Protein AF-A0A7R9E732-F1 (afdb_monomer)

Solvent-accessible surface area (backbone atoms only 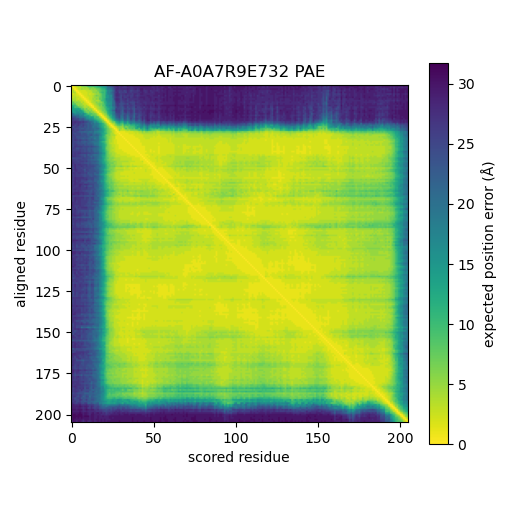— not comparable to full-atom values): 12337 Å² total; per-residue (Å²): 114,74,67,58,53,53,51,53,51,53,55,50,56,58,55,67,66,66,65,86,61,88,69,83,71,92,70,56,71,70,55,54,50,52,44,52,55,53,54,57,66,55,52,63,47,92,48,79,74,84,52,62,71,48,51,49,41,22,68,72,49,58,69,79,82,47,42,86,52,27,80,53,44,66,38,41,48,52,45,53,52,35,55,76,67,68,69,55,70,56,66,92,55,91,67,50,77,87,39,68,68,54,34,53,57,24,48,28,52,22,47,35,43,61,26,25,71,45,69,67,54,28,52,38,50,48,34,31,41,63,75,70,43,21,46,57,41,46,52,52,23,50,54,54,29,44,72,71,36,79,95,37,65,86,61,81,76,80,58,65,59,78,67,43,40,81,83,73,48,60,68,70,52,55,51,50,52,49,53,26,60,74,70,73,45,92,78,89,76,84,83,75,74,94,71,82,84,68,82,86,70,80,71,89,126

InterPro domains:
  IPR000896 Hemocyanin/hexamerin middle domain [PF00372] (159-192)
  IPR005204 Hemocyanin, N-terminal [PF03722] (31-154)
  IPR008922 Di-copper centre-containing domain superfamily [G3DSA:1.10.1280.10] (158-205)
  IPR008922 Di-copper centre-containing domain superfamily [SSF48056] (159-200)
  IPR013788 Hemocyanin/hexamerin [PTHR11511] (1-189)
  IPR036697 Hemocyanin, N-terminal domain superfamily [G3DSA:1.20.1370.10] (32-157)
  IPR036697 Hemocyanin, N-terminal domain superfamily [SSF48050] (29-158)

pLDDT: mean 87.97, std 15.37, range [38.38, 98.12]

Structure (mmCIF, N/CA/C/O backbone):
data_AF-A0A7R9E732-F1
#
_entry.id   AF-A0A7R9E732-F1
#
loop_
_atom_site.group_PDB
_atom_site.id
_atom_site.type_symbol
_atom_site.label_atom_id
_atom_site.label_alt_id
_atom_site.label_comp_id
_atom_site.label_asym_id
_atom_site.label_entity_id
_atom_site.label_seq_id
_atom_site.pdbx_PDB_ins_code
_atom_site.Cartn_x
_atom_site.Cartn_y
_atom_site.Cartn_z
_atom_site.occupancy
_atom_site.B_iso_or_equiv
_atom_site.auth_seq_id
_atom_site.auth_comp_id
_atom_site.auth_asym_id
_atom_site.auth_atom_id
_atom_site.pdbx_PDB_model_num
ATOM 1 N N . MET A 1 1 ? -43.305 -34.092 -36.336 1.00 56.66 1 MET A N 1
ATOM 2 C CA . MET A 1 1 ? -42.345 -33.064 -36.812 1.00 56.66 1 MET A CA 1
ATOM 3 C C . MET A 1 1 ? -42.531 -31.676 -36.185 1.00 56.66 1 MET A C 1
ATOM 5 O O . MET A 1 1 ? -41.525 -31.098 -35.804 1.00 56.66 1 MET A O 1
ATOM 9 N N . ARG A 1 2 ? -43.752 -31.140 -35.999 1.00 58.09 2 ARG A N 1
ATOM 10 C CA . ARG A 1 2 ? -43.967 -29.769 -35.459 1.00 58.09 2 ARG A CA 1
ATOM 11 C C . ARG A 1 2 ? -43.452 -29.533 -34.023 1.00 58.09 2 ARG A C 1
ATOM 13 O O . ARG A 1 2 ? -42.910 -28.472 -33.747 1.00 58.09 2 ARG A O 1
ATOM 20 N N . TRP A 1 3 ? -43.548 -30.526 -33.137 1.00 54.16 3 TRP A N 1
ATOM 21 C CA . TRP A 1 3 ? -43.112 -30.407 -31.732 1.00 54.16 3 TRP A CA 1
ATOM 22 C C . TRP A 1 3 ? -41.590 -30.489 -31.540 1.00 54.16 3 TRP A C 1
ATOM 24 O O . TRP A 1 3 ? -41.048 -29.886 -30.620 1.00 54.16 3 TRP A O 1
ATOM 34 N N . VAL A 1 4 ? -40.893 -31.182 -32.445 1.00 68.00 4 VAL A N 1
ATOM 35 C CA . VAL A 1 4 ? -39.425 -31.298 -32.413 1.00 68.00 4 VAL A CA 1
ATOM 36 C C . VAL A 1 4 ? -38.781 -29.967 -32.805 1.00 68.00 4 VAL A C 1
ATOM 38 O O . VAL A 1 4 ? -37.844 -29.530 -32.147 1.00 68.00 4 VAL A O 1
ATOM 41 N N . LEU A 1 5 ? -39.338 -29.267 -33.801 1.00 62.47 5 LEU A N 1
ATOM 42 C CA . LEU A 1 5 ? -38.896 -27.914 -34.158 1.00 62.47 5 LEU A CA 1
ATOM 43 C C . LEU A 1 5 ? -39.101 -26.910 -33.014 1.00 62.47 5 LEU A C 1
ATOM 45 O O . LEU A 1 5 ? -38.219 -26.097 -32.763 1.00 62.47 5 LEU A O 1
ATOM 49 N N . ALA A 1 6 ? -40.219 -26.994 -32.287 1.00 64.94 6 ALA A N 1
ATOM 50 C CA . ALA A 1 6 ? -40.484 -26.106 -31.154 1.00 64.94 6 ALA A CA 1
ATOM 51 C C . ALA A 1 6 ? -39.481 -26.307 -30.001 1.00 64.94 6 ALA A C 1
ATOM 53 O O . ALA A 1 6 ? -38.997 -25.329 -29.432 1.00 64.94 6 ALA A O 1
ATOM 54 N N . LEU A 1 7 ? -39.115 -27.558 -29.697 1.00 64.38 7 LEU A N 1
ATOM 55 C CA . LEU A 1 7 ? -38.111 -27.872 -28.674 1.00 64.38 7 LEU A CA 1
ATOM 56 C C . LEU A 1 7 ? -36.703 -27.429 -29.090 1.00 64.38 7 LEU A C 1
ATOM 58 O O . LEU A 1 7 ? -35.986 -26.839 -28.285 1.00 64.38 7 LEU A O 1
ATOM 62 N N . VAL A 1 8 ? -36.329 -27.627 -30.357 1.00 66.69 8 VAL A N 1
ATOM 63 C CA . VAL A 1 8 ? -35.030 -27.173 -30.878 1.00 66.69 8 VAL A CA 1
ATOM 64 C C . VAL A 1 8 ? -34.934 -25.641 -30.843 1.00 66.69 8 VAL A C 1
ATOM 66 O O . VAL A 1 8 ? -33.937 -25.106 -30.358 1.00 66.69 8 VAL A O 1
ATOM 69 N N . CYS A 1 9 ? -35.990 -24.918 -31.231 1.00 59.91 9 CYS A N 1
ATOM 70 C CA . CYS A 1 9 ? -36.029 -23.455 -31.127 1.00 59.91 9 CYS A CA 1
ATOM 71 C C . CYS A 1 9 ? -35.959 -22.954 -29.673 1.00 59.91 9 CYS A C 1
ATOM 73 O O . CYS A 1 9 ? -35.242 -21.993 -29.402 1.00 59.91 9 CYS A O 1
ATOM 75 N N . ALA A 1 10 ? -36.630 -23.616 -28.724 1.00 59.75 10 ALA A N 1
ATOM 76 C CA . ALA A 1 10 ? -36.569 -23.241 -27.308 1.00 59.75 10 ALA A CA 1
ATOM 77 C C . ALA A 1 10 ? -35.160 -23.438 -26.714 1.00 59.75 10 ALA A C 1
ATOM 79 O O . ALA A 1 10 ? -34.660 -22.567 -25.999 1.00 59.75 10 ALA A O 1
ATOM 80 N N . THR A 1 11 ? -34.478 -24.534 -27.070 1.00 59.09 11 THR A N 1
ATOM 81 C CA . THR A 1 11 ? -33.090 -24.780 -26.637 1.00 59.09 11 THR A CA 1
ATOM 82 C C . THR A 1 11 ? -32.089 -23.801 -27.260 1.00 59.09 11 THR A C 1
ATOM 84 O O . THR A 1 11 ? -31.181 -23.336 -26.571 1.00 59.09 11 THR A O 1
ATOM 87 N N . LEU A 1 12 ? -32.292 -23.396 -28.519 1.00 56.84 12 LEU A N 1
ATOM 88 C CA . LEU A 1 12 ? -31.480 -22.364 -29.175 1.00 56.84 12 LEU A CA 1
ATOM 89 C C . LEU A 1 12 ? -31.693 -20.970 -28.560 1.00 56.84 12 LEU A C 1
ATOM 91 O O . LEU A 1 12 ? -30.731 -20.216 -28.421 1.00 56.84 12 LEU A O 1
ATOM 95 N N . CYS A 1 13 ? -32.911 -20.636 -28.117 1.00 54.22 13 CYS A N 1
ATOM 96 C CA . CYS A 1 13 ? -33.179 -19.378 -27.412 1.00 54.22 13 CYS A CA 1
ATOM 97 C C . CYS A 1 13 ? -32.553 -19.324 -26.007 1.00 54.22 13 CYS A C 1
ATOM 99 O O . CYS A 1 13 ? -32.117 -18.254 -25.589 1.00 54.22 13 CYS A O 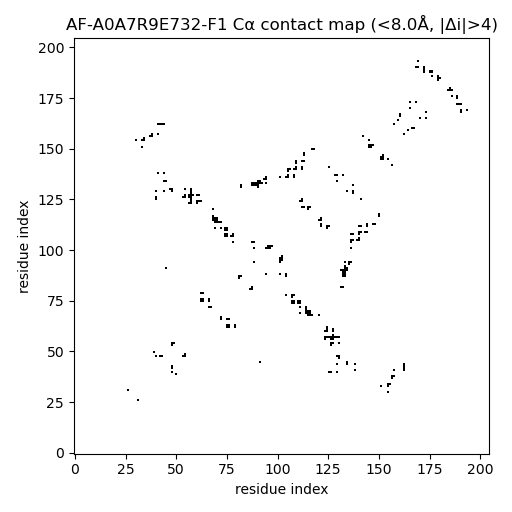1
ATOM 101 N N . HIS A 1 14 ? -32.462 -20.447 -25.285 1.00 52.69 14 HIS A N 1
ATOM 102 C CA . HIS A 1 14 ? -31.735 -20.494 -24.007 1.00 52.69 14 HIS A CA 1
ATOM 103 C C . HIS A 1 14 ? -30.214 -20.407 -24.189 1.00 52.69 14 HIS A C 1
ATOM 105 O O . HIS A 1 14 ? -29.541 -19.772 -23.380 1.00 52.69 14 HIS A O 1
ATOM 111 N N . LEU A 1 15 ? -29.668 -20.959 -25.277 1.00 48.75 15 LEU A N 1
ATOM 112 C CA . LEU A 1 15 ? -28.232 -20.878 -25.553 1.00 48.75 15 LEU A CA 1
ATOM 113 C C . LEU A 1 15 ? -27.800 -19.481 -26.041 1.00 48.75 15 LEU A C 1
ATOM 115 O O . LEU A 1 15 ? -26.711 -19.023 -25.708 1.00 48.75 15 LEU A O 1
ATOM 119 N N . ALA A 1 16 ? -28.669 -18.756 -26.756 1.00 50.56 16 ALA A N 1
ATOM 120 C CA . ALA A 1 16 ? -28.401 -17.380 -27.191 1.00 50.56 16 ALA A CA 1
ATOM 121 C C . ALA A 1 16 ? -28.374 -16.353 -26.037 1.00 50.56 16 ALA A C 1
ATOM 123 O O . ALA A 1 16 ? -27.788 -15.279 -26.188 1.00 50.56 16 ALA A O 1
ATOM 124 N N . ALA A 1 17 ? -28.974 -16.679 -24.885 1.00 51.62 17 ALA A N 1
ATOM 125 C CA . ALA A 1 17 ? -28.932 -15.850 -23.678 1.00 51.62 17 ALA A CA 1
ATOM 126 C C . ALA A 1 17 ? -27.638 -16.030 -22.862 1.00 51.62 17 ALA A C 1
ATOM 128 O O . ALA A 1 17 ? -27.306 -15.170 -22.049 1.00 51.62 17 ALA A O 1
ATOM 129 N N . ALA A 1 18 ? -26.852 -17.081 -23.119 1.00 45.62 18 ALA A N 1
ATOM 130 C CA . ALA A 1 18 ? -25.532 -17.276 -22.524 1.00 45.62 18 ALA A CA 1
ATOM 131 C C . ALA A 1 18 ? -24.455 -16.488 -23.289 1.00 45.62 18 ALA A C 1
ATOM 133 O O . ALA A 1 18 ? -23.416 -17.015 -23.685 1.00 45.62 18 ALA A O 1
ATOM 134 N N . LYS A 1 19 ? -24.676 -15.187 -23.501 1.00 45.97 19 LYS A N 1
ATOM 135 C CA . LYS A 1 19 ? -23.547 -14.294 -23.751 1.00 45.97 19 LYS A CA 1
ATOM 136 C C . LYS A 1 19 ? -22.814 -14.154 -22.424 1.00 45.97 19 LYS A C 1
ATOM 138 O O . LYS A 1 19 ? -23.308 -13.495 -21.517 1.00 45.97 19 LYS A O 1
ATOM 143 N N . SER A 1 20 ? -21.629 -14.752 -22.331 1.00 42.88 20 SER A N 1
ATOM 144 C CA . SER A 1 20 ? -20.607 -14.384 -21.350 1.00 42.88 20 SER A CA 1
ATOM 145 C C . SER A 1 20 ? -20.162 -12.944 -21.628 1.00 42.88 20 SER A C 1
ATOM 147 O O . SER A 1 20 ? -19.059 -12.689 -22.109 1.00 42.88 20 SER A O 1
ATOM 149 N N . THR A 1 21 ? -21.036 -11.975 -21.370 1.00 46.72 21 THR A N 1
ATOM 150 C CA . THR A 1 21 ? -20.586 -10.628 -21.072 1.00 46.72 21 THR A CA 1
ATOM 151 C C . THR A 1 21 ? -19.834 -10.741 -19.754 1.00 46.72 21 THR A C 1
ATOM 153 O O . THR A 1 21 ? -20.284 -11.388 -18.809 1.00 46.72 21 THR A O 1
ATOM 156 N N . ARG A 1 22 ? -18.635 -10.165 -19.698 1.00 51.62 22 ARG A N 1
ATOM 157 C CA . ARG A 1 22 ? -17.951 -9.874 -18.439 1.00 51.62 22 ARG A CA 1
ATOM 158 C C . ARG A 1 22 ? -18.882 -8.894 -17.713 1.00 51.62 22 ARG A C 1
ATOM 160 O O . ARG A 1 22 ? -18.841 -7.704 -17.992 1.00 51.62 22 ARG A O 1
ATOM 167 N N . GLY A 1 23 ? -19.861 -9.424 -16.981 1.00 51.22 23 GLY A N 1
ATOM 168 C CA . GLY A 1 23 ? -21.028 -8.670 -16.544 1.00 51.22 23 GLY A CA 1
ATOM 169 C C . GLY A 1 23 ? -20.602 -7.543 -15.620 1.00 51.22 23 GLY A C 1
ATOM 170 O O . GLY A 1 23 ? -19.978 -7.799 -14.591 1.00 51.22 23 GLY A O 1
ATOM 171 N N . GLU A 1 24 ? -20.917 -6.305 -15.989 1.00 64.06 24 GLU A N 1
ATOM 172 C CA . GLU A 1 24 ? -20.868 -5.180 -15.064 1.00 64.06 24 GLU A CA 1
ATOM 173 C C . GLU A 1 24 ? -21.893 -5.466 -13.963 1.00 64.06 24 GLU A C 1
ATOM 175 O O . GLU A 1 24 ? -23.101 -5.349 -14.167 1.00 64.06 24 GLU A O 1
ATOM 180 N N . VAL A 1 25 ? -21.417 -5.942 -12.812 1.00 71.50 25 VAL A N 1
ATOM 181 C CA . VAL A 1 25 ? -22.272 -6.127 -11.640 1.00 71.50 25 VAL A CA 1
ATOM 182 C C . VAL A 1 25 ? -22.604 -4.729 -11.118 1.00 71.50 25 VAL A C 1
ATOM 184 O O . VAL A 1 25 ? -21.672 -3.982 -10.801 1.00 71.50 25 VAL A O 1
ATOM 187 N N . PRO A 1 26 ? -23.888 -4.338 -11.034 1.00 77.25 26 PRO A N 1
ATOM 188 C CA . PRO A 1 26 ? -24.256 -3.047 -10.473 1.00 77.25 26 PRO A CA 1
ATOM 189 C C . PRO A 1 26 ? -23.743 -2.972 -9.031 1.00 77.25 26 PRO A C 1
ATOM 191 O O . PRO A 1 26 ? -24.064 -3.824 -8.203 1.00 77.25 26 PRO A O 1
ATOM 194 N N . ALA A 1 27 ? -22.909 -1.971 -8.752 1.00 81.50 27 ALA A N 1
ATOM 195 C CA . ALA A 1 27 ? -22.265 -1.786 -7.460 1.00 81.50 27 ALA A CA 1
ATOM 196 C C . ALA A 1 27 ? -22.811 -0.547 -6.750 1.00 81.50 27 ALA A C 1
ATOM 198 O O . ALA A 1 27 ? -23.103 0.473 -7.378 1.00 81.50 27 ALA A O 1
ATOM 199 N N . ASP A 1 28 ? -22.919 -0.638 -5.427 1.00 90.12 28 ASP A N 1
ATOM 200 C CA . ASP A 1 28 ? -23.339 0.479 -4.591 1.00 90.12 28 ASP A CA 1
ATOM 201 C C . ASP A 1 28 ? -22.306 1.624 -4.602 1.00 90.12 28 ASP A C 1
ATOM 203 O O . ASP A 1 28 ? -21.106 1.411 -4.807 1.00 90.12 28 ASP A O 1
ATOM 207 N N . LYS A 1 29 ? -22.765 2.856 -4.358 1.00 91.94 29 LYS A N 1
ATOM 208 C CA . LYS A 1 29 ? -21.916 4.055 -4.337 1.00 91.94 29 LYS A CA 1
ATOM 209 C C . LYS A 1 29 ? -20.805 3.940 -3.297 1.00 91.94 29 LYS A C 1
ATOM 211 O O . LYS A 1 29 ? -19.659 4.263 -3.609 1.00 91.94 29 LYS A O 1
ATOM 216 N N . ASP A 1 30 ? -21.121 3.432 -2.109 1.00 92.31 30 ASP A N 1
ATOM 217 C CA . ASP A 1 30 ? -20.145 3.267 -1.030 1.00 92.31 30 ASP A CA 1
ATOM 218 C C . ASP A 1 30 ? -19.061 2.261 -1.423 1.00 92.31 30 ASP A C 1
ATOM 220 O O . ASP A 1 30 ? -17.870 2.501 -1.223 1.00 92.31 30 ASP A O 1
ATOM 224 N N . PHE A 1 31 ? -19.453 1.163 -2.071 1.00 92.88 31 PHE A N 1
ATOM 225 C CA . PHE A 1 31 ? -18.511 0.181 -2.598 1.00 92.88 31 PHE A CA 1
ATOM 226 C C . PHE A 1 31 ? -17.589 0.787 -3.666 1.00 92.88 31 PHE A C 1
ATOM 228 O O . PHE A 1 31 ? -16.376 0.583 -3.618 1.00 92.88 31 PHE A O 1
ATOM 235 N N . LEU A 1 32 ? -18.132 1.572 -4.603 1.00 93.50 32 LEU A N 1
ATOM 236 C CA . LEU A 1 32 ? -17.342 2.231 -5.649 1.00 93.50 32 LEU A CA 1
ATOM 237 C C . LEU A 1 32 ? -16.320 3.220 -5.074 1.00 93.50 32 LEU A C 1
ATOM 239 O O . LEU A 1 32 ? -15.205 3.324 -5.594 1.00 93.50 32 LEU A O 1
ATOM 243 N N . ILE A 1 33 ? -16.673 3.920 -3.993 1.00 94.75 33 ILE A N 1
ATOM 244 C CA . ILE A 1 33 ? -15.743 4.798 -3.275 1.00 94.75 33 ILE A CA 1
ATOM 245 C C . ILE A 1 33 ? -14.598 3.967 -2.690 1.00 94.75 33 ILE A C 1
ATOM 247 O O . ILE A 1 33 ? -13.441 4.244 -3.010 1.00 94.75 33 ILE A O 1
ATOM 251 N N . LYS A 1 34 ? -14.900 2.897 -1.942 1.00 95.56 34 LYS A N 1
ATOM 252 C CA . LYS A 1 34 ? -13.877 2.002 -1.369 1.00 95.56 34 LYS A CA 1
ATOM 253 C C . LYS A 1 34 ? -12.967 1.408 -2.442 1.00 95.56 34 LYS A C 1
ATOM 255 O O . LYS A 1 34 ? -11.744 1.438 -2.312 1.00 95.56 34 LYS A O 1
ATOM 260 N N . GLN A 1 35 ? -13.552 0.918 -3.533 1.00 95.62 35 GLN A N 1
ATOM 261 C CA . GLN A 1 35 ? -12.824 0.371 -4.676 1.00 95.62 35 GLN A CA 1
ATOM 262 C C . GLN A 1 35 ? -11.835 1.400 -5.237 1.00 95.62 35 GLN A C 1
ATOM 264 O O . GLN A 1 35 ? -10.652 1.111 -5.416 1.00 95.62 35 GLN A O 1
ATOM 269 N N . LYS A 1 36 ? -12.297 2.631 -5.477 1.00 96.38 36 LYS A N 1
ATOM 270 C CA . LYS A 1 36 ? -11.462 3.724 -5.984 1.00 96.38 36 LYS A CA 1
ATOM 271 C C . LYS A 1 36 ? -10.346 4.096 -5.007 1.00 96.38 36 LYS A C 1
ATOM 273 O O . LYS A 1 36 ? -9.214 4.318 -5.432 1.00 96.38 36 LYS A O 1
ATOM 278 N N . GLU A 1 37 ? -10.651 4.178 -3.718 1.00 96.62 37 GLU A N 1
ATOM 279 C CA . GLU A 1 37 ? -9.695 4.521 -2.662 1.00 96.62 37 GLU A CA 1
ATOM 280 C C . GLU A 1 37 ? -8.574 3.487 -2.538 1.00 96.62 37 GLU A C 1
ATOM 282 O O . GLU A 1 37 ? -7.398 3.860 -2.476 1.00 96.62 37 GLU A O 1
ATOM 287 N N . ILE A 1 38 ? -8.918 2.199 -2.597 1.00 97.00 38 ILE A N 1
ATOM 288 C CA . ILE A 1 38 ? -7.944 1.104 -2.578 1.00 97.00 38 ILE A CA 1
ATOM 289 C C . ILE A 1 38 ? -7.056 1.176 -3.815 1.00 97.00 38 ILE A C 1
ATOM 291 O O . ILE A 1 38 ? -5.836 1.228 -3.679 1.00 97.00 38 ILE A O 1
ATOM 295 N N . LEU A 1 39 ? -7.631 1.269 -5.019 1.00 96.69 39 LEU A N 1
ATOM 296 C CA . LEU A 1 39 ? -6.848 1.349 -6.259 1.00 96.69 39 LEU A CA 1
ATOM 297 C C . LEU A 1 39 ? -5.874 2.536 -6.268 1.00 96.69 39 LEU A C 1
ATOM 299 O O . LEU A 1 39 ? -4.742 2.415 -6.741 1.00 96.69 39 LEU A O 1
ATOM 303 N N . ARG A 1 40 ? -6.272 3.676 -5.690 1.00 96.88 40 ARG A N 1
ATOM 304 C CA . ARG A 1 40 ? -5.394 4.844 -5.535 1.00 96.88 40 ARG A CA 1
ATOM 305 C C . ARG A 1 40 ? -4.167 4.550 -4.664 1.00 96.88 40 ARG A C 1
ATOM 307 O O . ARG A 1 40 ? -3.089 5.039 -4.993 1.00 96.88 40 ARG A O 1
ATOM 314 N N . LEU A 1 41 ? -4.291 3.725 -3.620 1.00 96.94 41 LEU A N 1
ATOM 315 C CA . LEU A 1 41 ? -3.156 3.335 -2.768 1.00 96.94 41 LEU A CA 1
ATOM 316 C C . LEU A 1 41 ? -2.126 2.471 -3.516 1.00 96.94 41 LEU A C 1
ATOM 318 O O . LEU A 1 41 ? -0.925 2.613 -3.277 1.00 96.94 41 LEU A O 1
ATOM 322 N N . PHE A 1 42 ? -2.578 1.618 -4.442 1.00 96.31 42 PHE A N 1
ATOM 323 C CA . PHE A 1 42 ? -1.714 0.770 -5.277 1.00 96.31 42 PHE A CA 1
ATOM 324 C C . PHE A 1 42 ? -1.010 1.535 -6.406 1.00 96.31 42 PHE A C 1
ATOM 326 O O . PHE A 1 42 ? 0.015 1.086 -6.922 1.00 96.31 42 PHE A O 1
ATOM 333 N N . ASN A 1 43 ? -1.528 2.701 -6.792 1.00 95.62 43 ASN A N 1
ATOM 334 C CA . ASN A 1 43 ? -0.987 3.472 -7.901 1.00 95.62 43 ASN A CA 1
ATOM 335 C C . ASN A 1 43 ? 0.455 3.930 -7.626 1.00 95.62 43 ASN A C 1
ATOM 337 O O . ASN A 1 43 ? 0.725 4.654 -6.661 1.00 95.62 43 ASN A O 1
ATOM 341 N N . LYS A 1 44 ? 1.364 3.545 -8.532 1.00 93.44 44 LYS A N 1
ATOM 342 C CA . LYS A 1 44 ? 2.777 3.955 -8.552 1.00 93.44 44 LYS A CA 1
ATOM 343 C C . LYS A 1 44 ? 3.423 3.903 -7.167 1.00 93.44 44 LYS A C 1
ATOM 345 O O . LYS A 1 44 ? 3.959 4.902 -6.692 1.00 93.44 44 LYS A O 1
ATOM 350 N N . VAL A 1 45 ? 3.361 2.744 -6.510 1.00 93.50 45 VAL A N 1
ATOM 351 C CA . VAL A 1 45 ? 3.789 2.601 -5.109 1.00 93.50 45 VAL A CA 1
ATOM 352 C C . VAL A 1 45 ? 5.237 3.032 -4.841 1.00 93.50 45 VAL A C 1
ATOM 354 O O . VAL A 1 45 ? 5.548 3.543 -3.768 1.00 93.50 45 VAL A O 1
ATOM 357 N N . HIS A 1 46 ? 6.109 2.885 -5.837 1.00 91.88 46 HIS A N 1
ATOM 358 C CA . HIS A 1 46 ? 7.513 3.288 -5.774 1.00 91.88 46 HIS A CA 1
ATOM 359 C C . HIS A 1 46 ? 7.727 4.811 -5.783 1.00 91.88 46 HIS A C 1
ATOM 361 O O . HIS A 1 46 ? 8.778 5.281 -5.357 1.00 91.88 46 HIS A O 1
ATOM 367 N N . GLU A 1 47 ? 6.746 5.584 -6.256 1.00 92.62 47 GLU A N 1
ATOM 368 C CA . GLU A 1 47 ? 6.744 7.045 -6.186 1.00 92.62 47 GLU A CA 1
ATOM 369 C C . GLU A 1 47 ? 6.020 7.511 -4.899 1.00 92.62 47 GLU A C 1
ATOM 371 O O . GLU A 1 47 ? 5.138 6.807 -4.375 1.00 92.62 47 GLU A O 1
ATOM 376 N N . PRO A 1 48 ? 6.339 8.720 -4.393 1.00 92.38 48 PRO A N 1
ATOM 377 C CA . PRO A 1 48 ? 5.516 9.380 -3.385 1.00 92.38 48 PRO A CA 1
ATOM 378 C C . PRO A 1 48 ? 4.055 9.439 -3.831 1.00 92.38 48 PRO A C 1
ATOM 380 O O . PRO A 1 48 ? 3.770 9.581 -5.027 1.00 92.38 48 PRO A O 1
ATOM 383 N N . ASN A 1 49 ? 3.123 9.324 -2.885 1.00 94.19 49 ASN A N 1
ATOM 384 C CA . ASN A 1 49 ? 1.712 9.319 -3.230 1.00 94.19 49 ASN A CA 1
ATOM 385 C C . ASN A 1 49 ? 1.307 10.607 -3.976 1.00 94.19 49 ASN A C 1
ATOM 387 O O . ASN A 1 49 ? 1.546 11.730 -3.534 1.00 94.19 49 ASN A O 1
ATOM 391 N N . ARG A 1 50 ? 0.688 10.428 -5.147 1.00 93.75 50 ARG A N 1
ATOM 392 C CA . ARG A 1 50 ? 0.259 11.512 -6.041 1.00 93.75 50 ARG A CA 1
ATOM 393 C C . ARG A 1 50 ? -1.068 12.139 -5.621 1.00 93.75 50 ARG A C 1
ATOM 395 O O . ARG A 1 50 ? -1.385 13.245 -6.056 1.00 93.75 50 ARG A O 1
ATOM 402 N N . PHE A 1 51 ? -1.865 11.430 -4.827 1.00 96.06 51 PHE A N 1
ATOM 403 C CA . PHE A 1 51 ? -3.192 11.875 -4.424 1.00 96.06 51 PHE A CA 1
ATOM 404 C C . PHE A 1 51 ? -3.098 12.713 -3.148 1.00 96.06 51 PHE A C 1
ATOM 406 O O . PHE A 1 51 ? -2.905 12.176 -2.060 1.00 96.06 51 PHE A O 1
ATOM 413 N N . LYS A 1 52 ? -3.256 14.037 -3.289 1.00 95.31 52 LYS A N 1
ATOM 414 C CA . LYS A 1 52 ? -3.123 15.004 -2.183 1.00 95.31 52 LYS A CA 1
ATOM 415 C C . LYS A 1 52 ? -4.015 14.670 -0.986 1.00 95.31 52 LYS A C 1
ATOM 417 O O . LYS A 1 52 ? -3.525 14.674 0.133 1.00 95.31 52 LYS A O 1
ATOM 422 N N . GLU A 1 53 ? -5.263 14.273 -1.237 1.00 95.44 53 GLU A N 1
ATOM 423 C CA . GLU A 1 53 ? -6.221 13.843 -0.204 1.00 95.44 53 GLU A CA 1
ATOM 424 C C . GLU A 1 53 ? -5.638 12.733 0.692 1.00 95.44 53 GLU A C 1
ATOM 426 O O . GLU A 1 53 ? -5.662 12.830 1.915 1.00 95.44 53 GLU A O 1
ATOM 431 N N . GLN A 1 54 ? -5.046 11.695 0.092 1.00 95.75 54 GLN A N 1
ATOM 432 C CA . GLN A 1 54 ? -4.454 10.576 0.835 1.00 95.75 54 GLN A CA 1
ATOM 433 C C . GLN A 1 54 ? -3.190 10.989 1.590 1.00 95.75 54 GLN A C 1
ATOM 435 O O . GLN A 1 54 ? -2.968 10.539 2.714 1.00 95.75 54 GLN A O 1
ATOM 440 N N . VAL A 1 55 ? -2.376 11.864 0.994 1.00 96.06 55 VAL A N 1
ATOM 441 C CA . VAL A 1 55 ? -1.177 12.417 1.640 1.00 96.06 55 VAL A CA 1
ATOM 442 C C . VAL A 1 55 ? -1.559 13.245 2.866 1.00 96.06 55 VAL A C 1
ATOM 444 O O . VAL A 1 55 ? -0.929 13.124 3.913 1.00 96.06 55 VAL A O 1
ATOM 447 N N . GLU A 1 56 ? -2.587 14.083 2.757 1.00 96.69 56 GLU A N 1
ATOM 448 C CA . GLU A 1 56 ? -3.090 14.909 3.857 1.00 96.69 56 GLU A CA 1
ATOM 449 C C . GLU A 1 56 ? -3.656 14.041 4.980 1.00 96.69 56 GLU A C 1
ATOM 451 O O . GLU A 1 56 ? -3.253 14.203 6.132 1.00 96.69 56 GLU A O 1
ATOM 456 N N . ILE A 1 57 ? -4.482 13.043 4.646 1.00 96.56 57 ILE A N 1
ATOM 457 C CA . ILE A 1 57 ? -4.978 12.056 5.614 1.00 96.56 57 ILE A CA 1
ATOM 458 C C . ILE A 1 57 ? -3.809 11.369 6.322 1.00 96.56 57 ILE A C 1
ATOM 460 O O . ILE A 1 57 ? -3.785 11.311 7.549 1.00 96.56 57 ILE A O 1
ATOM 464 N N . GLY A 1 58 ? -2.815 10.892 5.572 1.00 94.06 58 GLY A N 1
ATOM 465 C CA . GLY A 1 58 ? -1.650 10.215 6.131 1.00 94.06 58 GLY A CA 1
ATOM 466 C C . GLY A 1 58 ? -0.745 11.120 6.974 1.00 94.06 58 GLY A C 1
ATOM 467 O O . GLY A 1 58 ? 0.028 10.610 7.783 1.00 94.06 58 GLY A O 1
ATOM 468 N N . LYS A 1 59 ? -0.800 12.446 6.806 1.00 94.69 59 LYS A N 1
ATOM 469 C CA . LYS A 1 59 ? -0.072 13.418 7.640 1.00 94.69 59 LYS A CA 1
ATOM 470 C C . LYS A 1 59 ? -0.827 13.776 8.916 1.00 94.69 59 LYS A C 1
ATOM 472 O O . LYS A 1 59 ? -0.194 13.939 9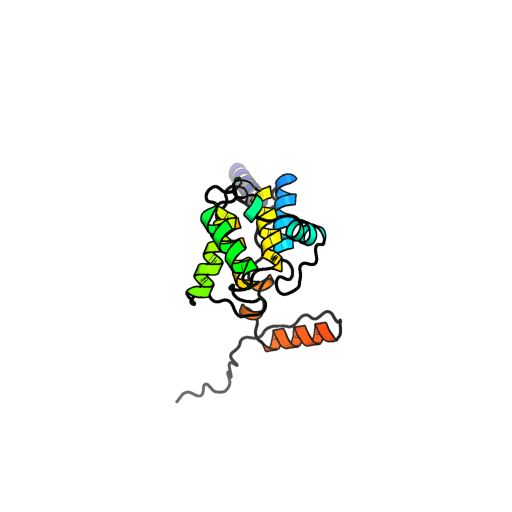.950 1.00 94.69 59 LYS A O 1
ATOM 477 N N . ILE A 1 60 ? -2.149 13.912 8.829 1.00 95.44 60 ILE A N 1
ATOM 478 C CA . ILE A 1 60 ? -3.010 14.322 9.946 1.00 95.44 60 ILE A CA 1
ATOM 479 C C . ILE A 1 60 ? -3.291 13.143 10.881 1.00 95.44 60 ILE A C 1
ATOM 481 O O . ILE A 1 60 ? -3.345 13.303 12.099 1.00 95.44 60 ILE A O 1
ATOM 485 N N . TYR A 1 61 ? -3.507 11.956 10.318 1.00 94.88 61 TYR A N 1
ATOM 486 C CA . TYR A 1 61 ? -3.861 10.776 11.087 1.00 94.88 61 TYR A CA 1
ATOM 487 C C . TYR A 1 61 ? -2.627 10.131 11.711 1.00 94.88 61 TYR A C 1
ATOM 489 O O . TYR A 1 61 ? -1.760 9.630 10.999 1.00 94.88 61 TYR A O 1
ATOM 497 N N . GLU A 1 62 ? -2.600 10.072 13.043 1.00 94.25 62 GLU A N 1
ATOM 498 C CA . GLU A 1 62 ? -1.593 9.326 13.792 1.00 94.25 62 GLU A CA 1
ATOM 499 C C . GLU A 1 62 ? -2.229 8.077 14.436 1.00 94.25 62 GLU A C 1
ATOM 501 O O . GLU A 1 62 ? -3.101 8.206 15.312 1.00 94.25 62 GLU A O 1
ATOM 506 N N . PRO A 1 63 ? -1.813 6.855 14.048 1.00 93.31 63 PRO A N 1
ATOM 507 C CA . PRO A 1 63 ? -2.380 5.625 14.595 1.00 93.31 63 PRO A CA 1
ATOM 508 C C . PRO A 1 63 ? -2.186 5.479 16.113 1.00 93.31 63 PRO A C 1
ATOM 510 O O . PRO A 1 63 ? -3.050 4.917 16.788 1.00 93.31 63 PRO A O 1
ATOM 513 N N . SER A 1 64 ? -1.102 6.027 16.683 1.00 91.06 64 SER A N 1
ATOM 514 C CA . SER A 1 64 ? -0.828 5.941 18.128 1.00 91.06 64 SER A CA 1
ATOM 515 C C . SER A 1 64 ? -1.836 6.686 19.001 1.00 91.06 64 SER A C 1
ATOM 517 O O . SER A 1 64 ? -1.982 6.342 20.171 1.00 91.06 64 SER A O 1
ATOM 519 N N . ASN A 1 65 ? -2.533 7.682 18.451 1.00 93.44 65 ASN A N 1
ATOM 520 C CA . ASN A 1 65 ? -3.553 8.444 19.177 1.00 93.44 65 ASN A CA 1
ATOM 521 C C . ASN A 1 65 ? -4.941 7.796 19.064 1.00 93.44 65 ASN A C 1
ATOM 523 O O . ASN A 1 65 ? -5.847 8.129 19.818 1.00 93.44 65 ASN A O 1
ATOM 527 N N . ASN A 1 66 ? -5.105 6.845 18.141 1.00 93.44 66 ASN A N 1
ATOM 528 C CA . ASN A 1 66 ? -6.384 6.227 17.799 1.00 93.44 66 ASN A CA 1
ATOM 529 C C . ASN A 1 66 ? -6.441 4.739 18.183 1.00 93.44 66 ASN A C 1
ATOM 531 O O . ASN A 1 66 ? -7.213 3.982 17.601 1.00 93.44 66 ASN A O 1
ATOM 535 N N . LEU A 1 67 ? -5.650 4.309 19.174 1.00 93.06 67 LEU A N 1
ATOM 536 C CA . LEU A 1 67 ? -5.520 2.898 19.577 1.00 93.06 67 LEU A CA 1
ATOM 537 C C . LEU A 1 67 ? -6.857 2.236 19.947 1.00 93.06 67 LEU A C 1
ATOM 539 O O . LEU A 1 67 ? -7.026 1.041 19.724 1.00 93.06 67 LEU A O 1
ATOM 543 N N . ASN A 1 68 ? -7.823 3.011 20.443 1.00 95.38 68 ASN A N 1
ATOM 544 C CA . ASN A 1 68 ? -9.152 2.518 20.816 1.00 95.38 68 ASN A CA 1
ATOM 545 C C . ASN A 1 68 ? -9.988 2.048 19.613 1.00 95.38 68 ASN A C 1
ATOM 547 O O . ASN A 1 68 ? -10.957 1.320 19.805 1.00 95.38 68 ASN A O 1
ATOM 551 N N . ARG A 1 69 ? -9.618 2.438 18.383 1.00 95.38 69 ARG A N 1
ATOM 552 C CA . ARG A 1 69 ? -10.283 2.022 17.134 1.00 95.38 69 ARG A CA 1
ATOM 553 C C . ARG A 1 69 ? -9.700 0.734 16.541 1.00 95.38 69 ARG A C 1
ATOM 555 O O . ARG A 1 69 ? -10.031 0.354 15.419 1.00 95.38 69 ARG A O 1
ATOM 562 N N . TYR A 1 70 ? -8.843 0.039 17.288 1.00 95.75 70 TYR A N 1
ATOM 563 C CA . TYR A 1 70 ? -8.267 -1.245 16.900 1.00 95.75 70 TYR A CA 1
ATOM 564 C C . TYR A 1 70 ? -8.756 -2.336 17.850 1.00 95.75 70 TYR A C 1
ATOM 566 O O . TYR A 1 70 ? -8.778 -2.153 19.062 1.00 95.75 70 TYR A O 1
ATOM 574 N N . LYS A 1 71 ? -9.130 -3.497 17.306 1.00 95.56 71 LYS A N 1
ATOM 575 C CA . LYS A 1 71 ? -9.473 -4.702 18.078 1.00 95.56 71 LYS A CA 1
ATOM 576 C C . LYS A 1 71 ? -8.297 -5.150 18.947 1.00 95.56 71 LYS A C 1
ATOM 578 O O . LYS A 1 71 ? -8.487 -5.543 20.089 1.00 95.56 71 LYS A O 1
ATOM 583 N N . ASN A 1 72 ? -7.084 -5.055 18.405 1.00 95.00 72 ASN A N 1
ATOM 584 C CA . ASN A 1 72 ? -5.842 -5.274 19.131 1.00 95.00 72 ASN A CA 1
ATOM 585 C C . ASN A 1 72 ? -4.872 -4.110 18.847 1.00 95.00 72 ASN A C 1
ATOM 587 O O . ASN A 1 72 ? -4.393 -3.984 17.718 1.00 95.00 72 ASN A O 1
ATOM 591 N N . PRO A 1 73 ? -4.563 -3.262 19.845 1.00 95.19 73 PRO A N 1
ATOM 592 C CA . PRO A 1 73 ? -3.696 -2.100 19.662 1.00 95.19 73 PRO A CA 1
ATOM 593 C C . PRO A 1 73 ? -2.192 -2.422 19.732 1.00 95.19 73 PRO A C 1
ATOM 595 O O . PRO A 1 73 ? -1.366 -1.548 19.457 1.00 95.19 73 PRO A O 1
ATOM 598 N N . ALA A 1 74 ? -1.790 -3.638 20.122 1.00 96.31 74 ALA A N 1
ATOM 599 C CA . ALA A 1 74 ? -0.375 -3.968 20.307 1.00 96.31 74 ALA A CA 1
ATOM 600 C C . ALA A 1 74 ? 0.461 -3.881 19.008 1.00 96.31 74 ALA A C 1
ATOM 602 O O . ALA A 1 74 ? 1.532 -3.259 19.054 1.00 96.31 74 ALA A O 1
ATOM 603 N N . PRO A 1 75 ? 0.001 -4.411 17.853 1.00 96.31 75 PRO A N 1
ATOM 604 C CA . PRO A 1 75 ? 0.765 -4.362 16.605 1.00 96.31 75 PRO A CA 1
ATOM 605 C C . PRO A 1 75 ? 0.974 -2.932 16.111 1.00 96.31 75 PRO A C 1
ATOM 607 O O . PRO A 1 75 ? 2.110 -2.535 15.856 1.00 96.31 75 PRO A O 1
ATOM 610 N N . VAL A 1 76 ? -0.089 -2.120 16.092 1.00 95.56 76 VAL A N 1
ATOM 611 C CA . VAL A 1 76 ? -0.030 -0.721 15.640 1.00 95.56 76 VAL A CA 1
ATOM 612 C C . VAL A 1 76 ? 0.867 0.128 16.538 1.00 95.56 76 VAL A C 1
ATOM 614 O O . VAL A 1 76 ? 1.690 0.900 16.049 1.00 95.56 76 VAL A O 1
ATOM 617 N N . LYS A 1 77 ? 0.813 -0.076 17.859 1.00 96.50 77 LYS A N 1
ATOM 618 C CA . LYS A 1 77 ? 1.694 0.621 18.802 1.00 96.50 77 LYS A CA 1
ATOM 619 C C . LYS A 1 77 ? 3.163 0.275 18.560 1.00 96.50 77 LYS A C 1
ATOM 621 O O . LYS A 1 77 ? 4.019 1.156 18.622 1.00 96.50 77 LYS A O 1
ATOM 626 N N . LYS A 1 78 ? 3.471 -0.999 18.297 1.00 96.88 78 LYS A N 1
ATOM 627 C CA . LYS A 1 78 ? 4.835 -1.444 17.986 1.00 96.88 78 LYS A CA 1
ATOM 628 C C . LYS A 1 78 ? 5.298 -0.911 16.629 1.00 96.88 78 LYS A C 1
ATOM 630 O O . LYS A 1 78 ? 6.423 -0.432 16.534 1.00 96.88 78 LYS A O 1
ATOM 635 N N . LEU A 1 79 ? 4.430 -0.936 15.622 1.00 96.62 79 LEU A N 1
ATOM 636 C CA . LEU A 1 79 ? 4.703 -0.424 14.284 1.00 96.62 79 LEU A CA 1
ATOM 637 C C . LEU A 1 79 ? 5.049 1.069 14.302 1.00 96.62 79 LEU A C 1
ATOM 639 O O . LEU A 1 79 ? 6.094 1.451 13.782 1.00 96.62 79 LEU A O 1
ATOM 643 N N . VAL A 1 80 ? 4.216 1.898 14.943 1.00 95.94 80 VAL A N 1
ATOM 644 C CA . VAL A 1 80 ? 4.459 3.347 15.043 1.00 95.94 80 VAL A CA 1
ATOM 645 C C . VAL A 1 80 ? 5.786 3.616 15.749 1.00 95.94 80 VAL A C 1
ATOM 647 O O . VAL A 1 80 ? 6.599 4.370 15.231 1.00 95.94 80 VAL A O 1
ATOM 650 N N . ARG A 1 81 ? 6.076 2.925 16.861 1.00 96.56 81 ARG A N 1
ATOM 651 C CA . ARG A 1 81 ? 7.369 3.048 17.560 1.00 96.56 81 ARG A CA 1
ATOM 652 C C . ARG A 1 81 ? 8.563 2.731 16.657 1.00 96.56 81 ARG A C 1
ATOM 654 O O . ARG A 1 81 ? 9.536 3.479 16.652 1.00 96.56 81 ARG A O 1
ATOM 661 N N . LEU A 1 82 ? 8.501 1.637 15.896 1.00 95.62 82 LEU A N 1
ATOM 662 C CA . LEU A 1 82 ? 9.570 1.263 14.962 1.00 95.62 82 LEU A CA 1
ATOM 663 C C . LEU A 1 82 ? 9.721 2.284 13.827 1.00 95.62 82 LEU A C 1
ATOM 665 O O . LEU A 1 82 ? 10.846 2.570 13.415 1.00 95.62 82 LEU A O 1
ATOM 669 N N . CYS A 1 83 ? 8.607 2.847 13.355 1.00 94.62 83 CYS A N 1
ATOM 670 C CA . CYS A 1 83 ? 8.589 3.898 12.344 1.00 94.62 83 CYS A CA 1
ATOM 671 C C . CYS A 1 83 ? 9.225 5.196 12.865 1.00 94.62 83 CYS A C 1
ATOM 673 O O . CYS A 1 83 ? 10.081 5.761 12.192 1.00 94.62 83 CYS A O 1
ATOM 675 N N . THR A 1 84 ? 8.863 5.648 14.071 1.00 94.06 84 THR A N 1
ATOM 676 C CA . THR A 1 84 ? 9.427 6.855 14.701 1.00 94.06 84 THR A CA 1
ATOM 677 C C . THR A 1 84 ? 10.926 6.715 14.961 1.00 94.06 84 THR A C 1
ATOM 679 O O . THR A 1 84 ? 11.678 7.663 14.763 1.00 94.06 84 THR A O 1
ATOM 682 N N . ASN A 1 85 ? 11.379 5.517 15.338 1.00 95.00 85 ASN A N 1
ATOM 683 C CA . ASN A 1 85 ? 12.795 5.225 15.578 1.00 95.00 85 ASN A CA 1
ATOM 684 C C . ASN A 1 85 ? 13.583 4.919 14.291 1.00 95.00 85 ASN A C 1
ATOM 686 O O . ASN A 1 85 ? 14.733 4.488 14.374 1.00 95.00 85 ASN A O 1
ATOM 690 N N . ASN A 1 86 ? 12.967 5.059 13.111 1.00 92.56 86 ASN A N 1
ATOM 691 C CA . ASN A 1 86 ? 13.569 4.770 11.807 1.00 92.56 86 ASN A CA 1
ATOM 692 C C . ASN A 1 86 ? 14.232 3.374 11.725 1.00 92.56 86 ASN A C 1
ATOM 694 O O . ASN A 1 86 ? 15.285 3.197 11.117 1.00 92.56 86 ASN A O 1
ATOM 698 N N . SER A 1 87 ? 13.637 2.385 12.403 1.00 93.44 87 SER A N 1
ATOM 699 C CA . SER A 1 87 ? 14.194 1.029 12.559 1.00 93.44 87 SER A CA 1
ATOM 700 C C . SER A 1 87 ? 13.622 0.005 11.567 1.00 93.44 87 SER A C 1
ATOM 702 O O . SER A 1 87 ? 14.125 -1.122 11.497 1.00 93.44 87 SER A O 1
ATOM 704 N N . LEU A 1 88 ? 12.576 0.398 10.832 1.00 95.69 88 LEU A N 1
ATOM 705 C CA . LEU A 1 88 ? 11.940 -0.389 9.772 1.00 95.69 88 LEU A CA 1
ATOM 706 C C . LEU A 1 88 ? 12.826 -0.473 8.523 1.00 95.69 88 LEU A C 1
ATOM 708 O O . LEU A 1 88 ? 13.726 0.349 8.332 1.00 95.69 88 LEU A O 1
ATOM 712 N N . LEU A 1 89 ? 12.545 -1.439 7.644 1.00 96.25 89 LEU A N 1
ATOM 713 C CA . LEU A 1 89 ? 13.140 -1.497 6.312 1.00 96.25 89 LEU A CA 1
ATOM 714 C C . LEU A 1 89 ? 12.925 -0.162 5.566 1.00 96.25 89 LEU A C 1
ATOM 716 O O . LEU A 1 89 ? 11.778 0.239 5.348 1.00 96.25 89 LEU A O 1
ATOM 720 N N . PRO A 1 90 ? 13.999 0.524 5.129 1.00 95.88 90 PRO A N 1
ATOM 721 C CA . PRO A 1 90 ? 13.855 1.762 4.379 1.00 95.88 90 PRO A CA 1
ATOM 722 C C . PRO A 1 90 ? 13.132 1.552 3.046 1.00 95.88 90 PRO A C 1
ATOM 724 O O . PRO A 1 90 ? 13.209 0.489 2.418 1.00 95.88 90 PRO A O 1
ATOM 727 N N . ARG A 1 91 ? 12.467 2.603 2.569 1.00 94.56 91 ARG A N 1
ATOM 728 C CA . ARG A 1 91 ? 11.897 2.638 1.217 1.00 94.56 91 ARG A CA 1
ATOM 729 C C . ARG A 1 91 ? 12.973 2.489 0.143 1.00 94.56 91 ARG A C 1
ATOM 731 O O . ARG A 1 91 ? 14.114 2.901 0.345 1.00 94.56 91 ARG A O 1
ATOM 738 N N . GLY A 1 92 ? 12.614 1.888 -0.989 1.00 92.75 92 GLY A N 1
ATOM 739 C CA . GLY A 1 92 ? 13.544 1.609 -2.089 1.00 92.75 92 GLY A CA 1
ATOM 740 C C . GLY A 1 92 ? 14.484 0.423 -1.847 1.00 92.75 92 GLY A C 1
ATOM 741 O O . GLY A 1 92 ? 15.278 0.082 -2.723 1.00 92.75 92 GLY A O 1
ATOM 742 N N . LYS A 1 93 ? 14.428 -0.224 -0.675 1.00 94.88 93 LYS A N 1
ATOM 743 C CA . LYS A 1 93 ? 15.129 -1.489 -0.423 1.00 94.88 93 LYS A CA 1
ATOM 744 C C . LYS A 1 93 ? 14.265 -2.675 -0.839 1.00 94.88 93 LYS A C 1
ATOM 746 O O . LYS A 1 93 ? 13.041 -2.635 -0.738 1.00 94.88 93 LYS A O 1
ATOM 751 N N . ILE A 1 94 ? 14.921 -3.747 -1.280 1.00 93.56 94 ILE A N 1
ATOM 752 C CA . ILE A 1 94 ? 14.241 -4.973 -1.698 1.00 93.56 94 ILE A CA 1
ATOM 753 C C . ILE A 1 94 ? 13.616 -5.641 -0.471 1.00 93.56 94 ILE A C 1
ATOM 755 O O . ILE A 1 94 ? 14.306 -6.019 0.478 1.00 93.56 94 ILE A O 1
ATOM 759 N N . PHE A 1 95 ? 12.300 -5.802 -0.518 1.00 95.19 95 PHE A N 1
ATOM 760 C CA . PHE A 1 95 ? 11.546 -6.607 0.430 1.00 95.19 95 PHE A CA 1
ATOM 761 C C . PHE A 1 95 ? 11.562 -8.082 0.011 1.00 95.19 95 PHE A C 1
ATOM 763 O O . PHE A 1 95 ? 11.495 -8.409 -1.171 1.00 95.19 95 PHE A O 1
ATOM 770 N N . THR A 1 96 ? 11.624 -8.980 0.993 1.00 94.31 96 THR A N 1
ATOM 771 C CA . THR A 1 96 ? 11.510 -10.428 0.785 1.00 94.31 96 THR A CA 1
ATOM 772 C C . THR A 1 96 ? 10.844 -11.063 1.999 1.00 94.31 96 THR A C 1
ATOM 774 O O . THR A 1 96 ? 11.192 -10.741 3.135 1.00 94.31 96 THR A O 1
ATOM 777 N N . LEU A 1 97 ? 9.896 -11.972 1.762 1.00 93.75 97 LEU A N 1
ATOM 778 C CA . LEU A 1 97 ? 9.196 -12.720 2.816 1.00 93.75 97 LEU A CA 1
ATOM 779 C C . LEU A 1 97 ? 10.105 -13.720 3.540 1.00 93.75 97 LEU A C 1
ATOM 781 O O . LEU A 1 97 ? 9.842 -14.088 4.686 1.00 93.75 97 LEU A O 1
ATOM 785 N N . PHE A 1 98 ? 11.178 -14.148 2.876 1.00 95.38 98 PHE A N 1
ATOM 786 C CA . PHE A 1 98 ? 12.113 -15.139 3.403 1.00 95.38 98 PHE A CA 1
ATOM 787 C C . PHE A 1 98 ? 13.065 -14.560 4.454 1.00 95.38 98 PHE A C 1
ATOM 789 O O . PHE A 1 98 ? 13.688 -15.312 5.192 1.00 95.38 98 PHE A O 1
ATOM 796 N N . ASN A 1 99 ? 13.167 -13.231 4.562 1.00 96.81 99 ASN A N 1
ATOM 797 C CA . ASN A 1 99 ? 13.913 -12.593 5.639 1.00 96.81 99 ASN A CA 1
ATOM 798 C C . ASN A 1 99 ? 13.004 -12.382 6.858 1.00 96.81 99 ASN A C 1
ATOM 800 O O . ASN A 1 99 ? 11.978 -11.705 6.771 1.00 96.81 99 ASN A O 1
ATOM 804 N N . ASP A 1 100 ? 13.410 -12.917 8.008 1.00 96.94 100 ASP A N 1
ATOM 805 C CA . ASP A 1 100 ? 12.622 -12.874 9.244 1.00 96.94 100 ASP A CA 1
ATOM 806 C C . ASP A 1 100 ? 12.315 -11.456 9.720 1.00 96.94 100 ASP A C 1
ATOM 808 O O . ASP A 1 100 ? 11.185 -11.169 10.116 1.00 96.94 100 ASP A O 1
ATOM 812 N N . LYS A 1 101 ? 13.286 -10.541 9.634 1.00 95.75 101 LYS A N 1
ATOM 8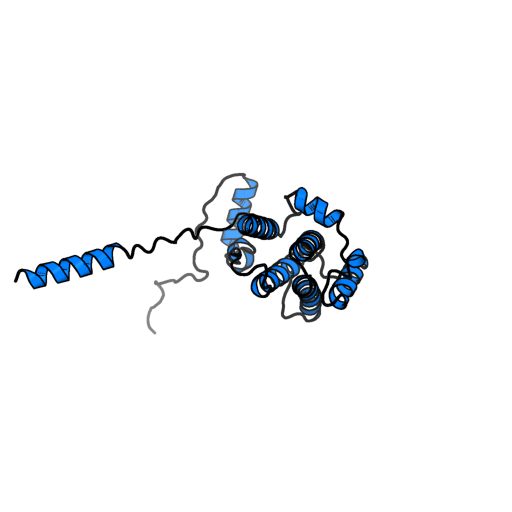13 C CA . LYS A 1 101 ? 13.084 -9.141 10.023 1.00 95.75 101 LYS A CA 1
ATOM 814 C C . LYS A 1 101 ? 12.036 -8.484 9.126 1.00 95.75 101 LYS A C 1
ATOM 816 O O . LYS A 1 101 ? 11.073 -7.908 9.629 1.00 95.75 101 LYS A O 1
ATOM 821 N N . HIS A 1 102 ? 12.189 -8.623 7.810 1.00 96.75 102 HIS A N 1
ATOM 822 C CA . HIS A 1 102 ? 11.257 -8.053 6.834 1.00 96.75 102 HIS A CA 1
ATOM 823 C C . HIS A 1 102 ? 9.840 -8.598 7.013 1.00 96.75 102 HIS A C 1
ATOM 825 O O . HIS A 1 102 ? 8.871 -7.837 6.957 1.00 96.75 102 HIS A O 1
ATOM 831 N N . ARG A 1 103 ? 9.726 -9.913 7.232 1.00 97.19 103 ARG A N 1
ATOM 832 C CA . ARG A 1 103 ? 8.453 -10.594 7.452 1.00 97.19 103 ARG A CA 1
ATOM 833 C C . ARG A 1 103 ? 7.783 -10.116 8.733 1.00 97.19 103 ARG A C 1
ATOM 835 O O . ARG A 1 103 ? 6.605 -9.792 8.692 1.00 97.19 103 ARG A O 1
ATOM 842 N N . ASN A 1 104 ? 8.521 -10.008 9.836 1.00 97.12 104 ASN A N 1
ATOM 843 C CA . ASN A 1 104 ? 7.977 -9.539 11.112 1.00 97.12 104 ASN A CA 1
ATOM 844 C C . ASN A 1 104 ? 7.446 -8.101 11.020 1.00 97.12 104 ASN A C 1
ATOM 846 O O . ASN A 1 104 ? 6.361 -7.812 11.515 1.00 97.12 104 ASN A O 1
ATOM 850 N N . GLU A 1 105 ? 8.177 -7.203 10.361 1.00 97.12 105 GLU A N 1
ATOM 851 C CA . GLU A 1 105 ? 7.728 -5.825 10.117 1.00 97.12 105 GLU A CA 1
ATOM 852 C C . GLU A 1 105 ? 6.465 -5.772 9.245 1.00 97.12 105 GLU A C 1
ATOM 854 O O . GLU A 1 105 ? 5.525 -5.040 9.556 1.00 97.12 105 GLU A O 1
ATOM 859 N N . MET A 1 106 ? 6.411 -6.589 8.189 1.00 97.50 106 MET A N 1
ATOM 860 C CA . MET A 1 106 ? 5.230 -6.712 7.334 1.00 97.50 106 MET A CA 1
ATOM 861 C C . MET A 1 106 ? 4.025 -7.257 8.113 1.00 97.50 106 MET A C 1
ATOM 863 O O . MET A 1 106 ? 2.929 -6.720 7.974 1.00 97.50 106 MET A O 1
ATOM 867 N N . VAL A 1 107 ? 4.217 -8.267 8.969 1.00 97.81 107 VAL A N 1
ATOM 868 C CA . VAL A 1 107 ? 3.149 -8.832 9.810 1.00 97.81 107 VAL A CA 1
ATOM 869 C C . VAL A 1 107 ? 2.590 -7.777 10.759 1.00 97.81 107 VAL A C 1
ATOM 871 O O . VAL A 1 107 ? 1.375 -7.655 10.861 1.00 97.81 107 VAL A O 1
ATOM 874 N N . LEU A 1 108 ? 3.437 -6.946 11.380 1.00 97.69 108 LEU A N 1
ATOM 875 C CA . LEU A 1 108 ? 2.960 -5.839 12.219 1.00 97.69 108 LEU A CA 1
ATOM 876 C C . LEU A 1 108 ? 2.076 -4.861 11.438 1.00 97.69 108 LEU A C 1
ATOM 878 O O . LEU A 1 108 ? 1.067 -4.380 11.962 1.00 97.69 108 LEU A O 1
ATOM 882 N N . LEU A 1 109 ? 2.438 -4.567 10.187 1.00 98.12 109 LEU A N 1
ATOM 883 C CA . LEU A 1 109 ? 1.629 -3.728 9.309 1.00 98.12 109 LEU A CA 1
ATOM 884 C C . LEU A 1 109 ? 0.300 -4.403 8.941 1.00 98.12 109 LEU A C 1
ATOM 886 O O . LEU A 1 109 ? -0.757 -3.788 9.076 1.00 98.12 109 LEU A O 1
ATOM 890 N N . PHE A 1 110 ? 0.345 -5.670 8.530 1.00 98.12 110 PHE A N 1
ATOM 891 C CA . PHE A 1 110 ? -0.837 -6.465 8.202 1.00 98.12 110 PHE A CA 1
ATOM 892 C C . PHE A 1 110 ? -1.810 -6.557 9.382 1.00 98.12 110 PHE A C 1
ATOM 894 O O . PHE A 1 110 ? -2.997 -6.287 9.221 1.00 98.12 110 PHE A O 1
ATOM 901 N N . GLU A 1 111 ? -1.320 -6.871 10.579 1.00 97.88 111 GLU A N 1
ATOM 902 C CA . GLU A 1 111 ? -2.136 -6.947 11.790 1.00 97.88 111 GLU A CA 1
ATOM 903 C C . GLU A 1 111 ? -2.747 -5.588 12.148 1.00 97.88 111 GLU A C 1
ATOM 905 O O . GLU A 1 111 ? -3.908 -5.520 12.546 1.00 97.88 111 GLU A O 1
ATOM 910 N N . SER A 1 112 ? -2.010 -4.489 11.949 1.00 97.50 112 SER A N 1
ATOM 911 C CA . SER A 1 112 ? -2.542 -3.133 12.147 1.00 97.50 112 SER A CA 1
ATOM 912 C C . SER A 1 112 ? -3.736 -2.858 11.224 1.00 97.50 112 SER A C 1
ATOM 914 O O . SER A 1 112 ? -4.746 -2.291 11.649 1.00 97.50 112 SER A O 1
ATOM 916 N N . PHE A 1 113 ? -3.664 -3.313 9.972 1.00 98.12 113 PHE A N 1
ATOM 917 C CA . PHE A 1 113 ? -4.775 -3.224 9.028 1.00 98.12 113 PHE A CA 1
ATOM 918 C C . PHE A 1 113 ? -5.930 -4.162 9.386 1.00 98.12 113 PHE A C 1
ATOM 920 O O . PHE A 1 113 ? -7.085 -3.737 9.409 1.00 98.12 113 PHE A O 1
ATOM 927 N N . LEU A 1 114 ? -5.642 -5.426 9.690 1.00 97.50 114 LEU A N 1
ATOM 928 C CA . LEU A 1 114 ? -6.653 -6.438 9.988 1.00 97.50 114 LEU A CA 1
ATOM 929 C C . LEU A 1 114 ? -7.449 -6.087 11.251 1.00 97.50 114 LEU A C 1
ATOM 931 O O . LEU A 1 114 ? -8.668 -6.241 11.285 1.00 97.50 114 LEU A O 1
ATOM 935 N N . PHE A 1 115 ? -6.772 -5.573 12.279 1.00 97.00 115 PHE A N 1
ATOM 936 C CA . PHE A 1 115 ? -7.393 -5.239 13.555 1.00 97.00 115 PHE A CA 1
ATOM 937 C C . PHE A 1 115 ? -8.053 -3.864 13.593 1.00 97.00 115 PHE A C 1
ATOM 939 O O . PHE A 1 115 ? -8.658 -3.538 14.610 1.00 97.00 115 PHE A O 1
ATOM 946 N N . SER A 1 116 ? -8.011 -3.069 12.525 1.00 96.94 116 SER A N 1
ATOM 947 C CA . SER A 1 116 ? -8.807 -1.837 12.453 1.00 96.94 116 SER A CA 1
ATOM 948 C C . SER A 1 116 ? -10.303 -2.177 12.540 1.00 96.94 116 SER A C 1
ATOM 950 O O . SER A 1 116 ? -10.778 -3.042 11.799 1.00 96.94 116 SER A O 1
ATOM 952 N N . GLN A 1 117 ? -11.043 -1.543 13.455 1.00 95.88 117 GLN A N 1
ATOM 953 C CA . GLN A 1 117 ? -12.446 -1.892 13.732 1.00 95.88 117 GLN A CA 1
ATOM 954 C C . GLN A 1 117 ? -13.372 -1.594 12.551 1.00 95.88 117 GLN A C 1
ATOM 956 O O . GLN A 1 117 ? -14.286 -2.368 12.280 1.00 95.88 117 GLN A O 1
ATOM 961 N N . ASP A 1 118 ? -13.104 -0.500 11.846 1.00 95.56 118 ASP A N 1
ATOM 962 C CA . ASP A 1 118 ? -13.956 0.045 10.799 1.00 95.56 118 ASP A CA 1
ATOM 963 C C . ASP A 1 118 ? -13.152 0.439 9.548 1.00 95.56 118 ASP A C 1
ATOM 965 O O . ASP A 1 118 ? -11.918 0.532 9.584 1.00 95.56 118 ASP A O 1
ATOM 969 N N . TRP A 1 119 ? -13.873 0.662 8.445 1.00 95.81 119 TRP A N 1
ATOM 970 C CA . TRP A 1 119 ? -13.309 1.042 7.147 1.00 95.81 119 TRP A CA 1
ATOM 971 C C . TRP A 1 119 ? -12.468 2.319 7.224 1.00 95.81 119 TRP A C 1
ATOM 973 O O . TRP A 1 119 ? -11.369 2.375 6.676 1.00 95.81 119 TRP A O 1
ATOM 983 N N . GLU A 1 120 ? -12.970 3.342 7.917 1.00 96.25 120 GLU A N 1
ATOM 984 C CA . GLU A 1 120 ? -12.318 4.647 8.003 1.00 96.25 120 GLU A CA 1
ATOM 985 C C . GLU A 1 120 ? -10.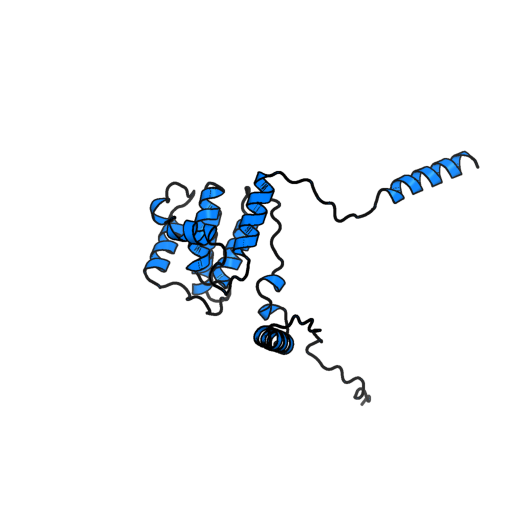973 4.525 8.729 1.00 96.25 120 GLU A C 1
ATOM 987 O O . GLU A 1 120 ? -9.964 5.045 8.252 1.00 96.25 120 GLU A O 1
ATOM 992 N N . THR A 1 121 ? -10.931 3.787 9.842 1.00 96.81 121 THR A N 1
ATOM 993 C CA . THR A 1 121 ? -9.681 3.494 10.556 1.00 96.81 121 THR A CA 1
ATOM 994 C C . THR A 1 121 ? -8.702 2.742 9.659 1.00 96.81 121 THR A C 1
ATOM 996 O O . THR A 1 121 ? -7.561 3.171 9.521 1.00 96.81 121 THR A O 1
ATOM 999 N N . PHE A 1 122 ? -9.146 1.673 8.989 1.00 97.88 122 PHE A N 1
ATOM 1000 C CA . PHE A 1 122 ? -8.301 0.909 8.067 1.00 97.88 122 PHE A CA 1
ATOM 1001 C C . PHE A 1 122 ? -7.704 1.798 6.965 1.00 97.88 122 PHE A C 1
ATOM 1003 O O . PHE A 1 122 ? -6.489 1.795 6.750 1.00 97.88 122 PHE A O 1
ATOM 1010 N N . TYR A 1 123 ? -8.540 2.596 6.300 1.00 97.88 123 TYR A N 1
ATOM 1011 C CA . TYR A 1 123 ? -8.120 3.446 5.193 1.00 97.88 123 TYR A CA 1
ATOM 1012 C C . TYR A 1 123 ? -7.163 4.558 5.636 1.00 97.88 123 TYR A C 1
ATOM 1014 O O . TYR A 1 123 ? -6.148 4.802 4.976 1.00 97.88 123 TYR A O 1
ATOM 1022 N N . LYS A 1 124 ? -7.425 5.201 6.779 1.00 97.75 124 LYS A N 1
ATOM 1023 C CA . LYS A 1 124 ? -6.534 6.225 7.345 1.00 97.75 124 LYS A CA 1
ATOM 1024 C C . LYS A 1 124 ? -5.172 5.642 7.724 1.00 97.75 124 LYS A C 1
ATOM 1026 O O . LYS A 1 124 ? -4.143 6.247 7.422 1.00 97.75 124 LYS A O 1
ATOM 1031 N N . THR A 1 125 ? -5.145 4.439 8.296 1.00 97.75 125 THR A N 1
ATOM 1032 C CA . THR A 1 125 ? -3.901 3.717 8.608 1.00 97.75 125 THR A CA 1
ATOM 1033 C C . THR A 1 125 ? -3.143 3.328 7.347 1.00 97.75 125 THR A C 1
ATOM 1035 O O . THR A 1 125 ? -1.920 3.467 7.302 1.00 97.75 125 THR A O 1
ATOM 1038 N N . ALA A 1 126 ? -3.844 2.903 6.294 1.00 97.88 126 ALA A N 1
ATOM 1039 C CA . ALA A 1 126 ? -3.231 2.622 5.001 1.00 97.88 126 ALA A CA 1
ATOM 1040 C C . ALA A 1 126 ? -2.630 3.888 4.369 1.00 97.88 126 ALA A C 1
ATOM 1042 O O . ALA A 1 126 ? -1.488 3.852 3.914 1.00 97.88 126 ALA A O 1
ATOM 1043 N N . CYS A 1 127 ? -3.333 5.025 4.415 1.00 97.81 127 CYS A N 1
ATOM 1044 C CA . CYS A 1 127 ? -2.806 6.320 3.974 1.00 97.81 127 CYS A CA 1
ATOM 1045 C C . CYS A 1 127 ? -1.555 6.736 4.767 1.00 97.81 127 CYS A C 1
ATOM 1047 O O . CYS A 1 127 ? -0.570 7.178 4.179 1.00 97.81 127 CYS A O 1
ATOM 1049 N N . TRP A 1 128 ? -1.556 6.554 6.092 1.00 97.00 128 TRP A N 1
ATOM 1050 C CA . TRP A 1 128 ? -0.392 6.837 6.940 1.00 97.00 128 TRP A CA 1
ATOM 1051 C C . TRP A 1 128 ? 0.816 5.955 6.586 1.00 97.00 128 TRP A C 1
ATOM 1053 O O . TRP A 1 128 ? 1.941 6.455 6.478 1.00 97.00 128 TRP A O 1
ATOM 1063 N N . ALA A 1 129 ? 0.587 4.660 6.355 1.00 97.31 129 ALA A N 1
ATOM 1064 C CA . ALA A 1 129 ? 1.628 3.688 6.034 1.00 97.31 129 ALA A CA 1
ATOM 1065 C C . ALA A 1 129 ? 2.195 3.856 4.614 1.00 97.31 129 ALA A C 1
ATOM 1067 O O . ALA A 1 129 ? 3.396 3.661 4.412 1.00 97.31 129 ALA A O 1
ATOM 1068 N N . ARG A 1 130 ? 1.352 4.246 3.646 1.00 96.75 130 ARG A N 1
ATOM 1069 C CA . ARG A 1 130 ? 1.661 4.309 2.206 1.00 96.75 130 ARG A CA 1
ATOM 1070 C C . ARG A 1 130 ? 2.913 5.108 1.876 1.00 96.75 130 ARG A C 1
ATOM 1072 O O . ARG A 1 130 ? 3.599 4.759 0.915 1.00 96.75 130 ARG A O 1
ATOM 1079 N N . ASP A 1 131 ? 3.198 6.172 2.623 1.00 93.88 131 ASP A N 1
ATOM 1080 C CA . ASP A 1 131 ? 4.359 7.038 2.388 1.00 93.88 131 ASP A CA 1
ATOM 1081 C C . ASP A 1 131 ? 5.536 6.767 3.344 1.00 93.88 131 ASP A C 1
ATOM 1083 O O . ASP A 1 131 ? 6.664 7.144 3.032 1.00 93.88 131 ASP A O 1
ATOM 1087 N N . ARG A 1 132 ? 5.324 6.034 4.445 1.00 94.88 132 ARG A N 1
ATOM 1088 C CA . ARG A 1 132 ? 6.324 5.836 5.514 1.00 94.88 132 ARG A CA 1
ATOM 1089 C C . ARG A 1 132 ? 7.010 4.474 5.505 1.00 94.88 132 ARG A C 1
ATOM 1091 O O . ARG A 1 132 ? 8.165 4.377 5.905 1.00 94.88 132 ARG A O 1
ATOM 1098 N N . ILE A 1 133 ? 6.313 3.432 5.067 1.00 96.44 133 ILE A N 1
ATOM 1099 C CA . ILE A 1 133 ? 6.815 2.055 5.103 1.00 96.44 133 ILE A CA 1
ATOM 1100 C C . ILE A 1 133 ? 7.351 1.666 3.722 1.00 96.44 133 ILE A C 1
ATOM 1102 O O . ILE A 1 133 ? 6.941 2.234 2.707 1.00 96.44 133 ILE A O 1
ATOM 1106 N N . ASN A 1 134 ? 8.289 0.714 3.685 1.00 97.50 134 ASN A N 1
ATOM 1107 C CA . ASN A 1 134 ? 8.769 0.106 2.451 1.00 97.50 134 ASN A CA 1
ATOM 1108 C C . ASN A 1 134 ? 7.602 -0.321 1.550 1.00 97.50 134 ASN A C 1
ATOM 1110 O O . ASN A 1 134 ? 6.655 -0.973 1.994 1.00 97.50 134 ASN A O 1
ATOM 1114 N N . GLU A 1 135 ? 7.694 0.022 0.270 1.00 95.44 135 GLU A N 1
ATOM 1115 C CA . GLU A 1 135 ? 6.634 -0.206 -0.702 1.00 95.44 135 GLU A CA 1
ATOM 1116 C C . GLU A 1 135 ? 6.235 -1.684 -0.820 1.00 95.44 135 GLU A C 1
ATOM 1118 O O . GLU A 1 135 ? 5.046 -1.987 -0.892 1.00 95.44 135 GLU A O 1
ATOM 1123 N N . GLY A 1 136 ? 7.203 -2.608 -0.773 1.00 95.56 136 GLY A N 1
ATOM 1124 C CA . GLY A 1 136 ? 6.951 -4.043 -0.906 1.00 95.56 136 GLY A CA 1
ATOM 1125 C C . GLY A 1 136 ? 6.213 -4.602 0.302 1.00 95.56 136 GLY A C 1
ATOM 1126 O O . GLY A 1 136 ? 5.232 -5.329 0.145 1.00 95.56 136 GLY A O 1
ATOM 1127 N N . GLN A 1 137 ? 6.633 -4.199 1.506 1.00 97.19 137 GLN A N 1
ATOM 1128 C CA . GLN A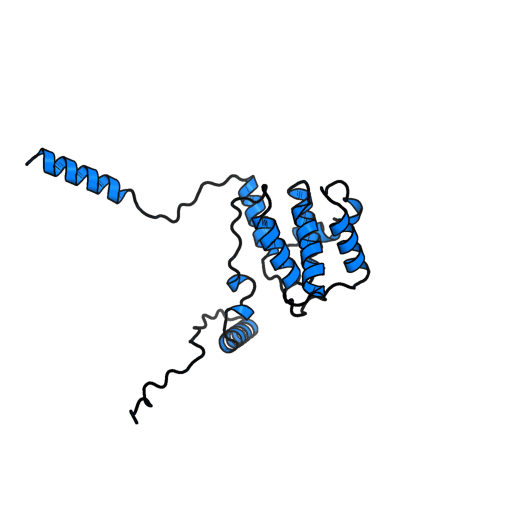 1 137 ? 5.925 -4.536 2.744 1.00 97.19 137 GLN A CA 1
ATOM 1129 C C . GLN A 1 137 ? 4.499 -3.979 2.728 1.00 97.19 137 GLN A C 1
ATOM 1131 O O . GLN A 1 137 ? 3.559 -4.692 3.078 1.00 97.19 137 GLN A O 1
ATOM 1136 N N . PHE A 1 138 ? 4.337 -2.727 2.290 1.00 97.69 138 PHE A N 1
ATOM 1137 C CA . PHE A 1 138 ? 3.043 -2.059 2.221 1.00 97.69 138 PHE A CA 1
ATOM 1138 C C . PHE A 1 138 ? 2.074 -2.758 1.265 1.00 97.69 138 PHE A C 1
ATOM 1140 O O . PHE A 1 138 ? 0.968 -3.101 1.678 1.00 97.69 138 PHE A O 1
ATOM 1147 N N . ILE A 1 139 ? 2.482 -3.020 0.019 1.00 96.44 139 ILE A N 1
ATOM 1148 C CA . ILE A 1 139 ? 1.624 -3.691 -0.966 1.00 96.44 139 ILE A CA 1
ATOM 1149 C C . ILE A 1 139 ? 1.252 -5.090 -0.511 1.00 96.44 139 ILE A C 1
ATOM 1151 O O . ILE A 1 139 ? 0.084 -5.467 -0.617 1.00 96.44 139 ILE A O 1
ATOM 1155 N N . TYR A 1 140 ? 2.210 -5.852 0.017 1.00 96.56 140 TYR A N 1
ATOM 1156 C CA . TYR A 1 140 ? 1.927 -7.200 0.483 1.00 96.56 140 TYR A CA 1
ATOM 1157 C C . TYR A 1 140 ? 0.912 -7.182 1.634 1.00 96.56 140 TYR A C 1
ATOM 1159 O O . TYR A 1 140 ? -0.132 -7.828 1.547 1.00 96.56 140 TYR A O 1
ATOM 1167 N N . ALA A 1 141 ? 1.167 -6.382 2.674 1.00 98.00 141 ALA A N 1
ATOM 1168 C CA . ALA A 1 141 ? 0.275 -6.271 3.825 1.00 98.00 141 ALA A CA 1
ATOM 1169 C C . ALA A 1 141 ? -1.123 -5.762 3.436 1.00 98.00 141 ALA A C 1
ATOM 1171 O O . ALA A 1 141 ? -2.119 -6.301 3.915 1.00 98.00 141 ALA A O 1
ATOM 1172 N N . LEU A 1 142 ? -1.210 -4.761 2.552 1.00 97.94 142 LEU A N 1
ATOM 1173 C CA . LEU A 1 142 ? -2.482 -4.208 2.082 1.00 97.94 142 LEU A CA 1
ATOM 1174 C C . LEU A 1 142 ? -3.279 -5.235 1.269 1.00 97.94 142 LEU A C 1
ATOM 1176 O O . LEU A 1 142 ? -4.472 -5.399 1.505 1.00 97.94 142 LEU A O 1
ATOM 1180 N N . THR A 1 143 ? -2.622 -5.951 0.353 1.00 96.94 143 THR A N 1
ATOM 1181 C CA . THR A 1 143 ? -3.242 -7.006 -0.469 1.00 96.94 143 THR A CA 1
ATOM 1182 C C . THR A 1 143 ? -3.869 -8.071 0.424 1.00 96.94 143 THR A C 1
ATOM 1184 O O . THR A 1 143 ? -5.055 -8.369 0.300 1.00 96.94 143 THR A O 1
ATOM 1187 N N . VAL A 1 144 ? -3.100 -8.608 1.376 1.00 96.75 144 VAL A N 1
ATOM 1188 C CA . VAL A 1 144 ? -3.592 -9.656 2.278 1.0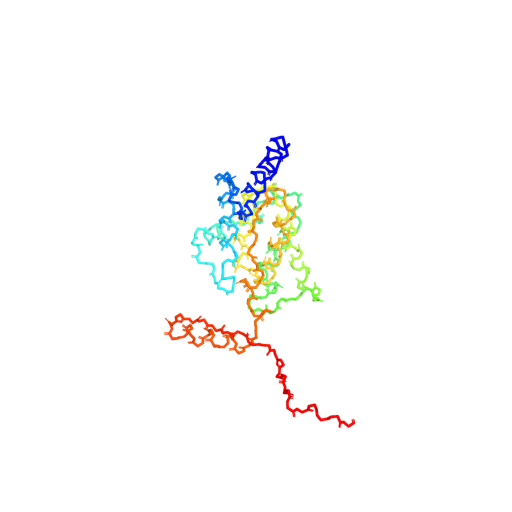0 96.75 144 VAL A CA 1
ATOM 1189 C C . VAL A 1 144 ? -4.696 -9.115 3.191 1.00 96.75 144 VAL A C 1
ATOM 1191 O O . VAL A 1 144 ? -5.703 -9.793 3.377 1.00 96.75 144 VAL A O 1
ATOM 1194 N N . ALA A 1 145 ? -4.568 -7.892 3.713 1.00 97.50 145 ALA A N 1
ATOM 1195 C CA . ALA A 1 145 ? -5.601 -7.282 4.549 1.00 97.50 145 ALA A CA 1
ATOM 1196 C C . ALA A 1 145 ? -6.931 -7.107 3.801 1.00 97.50 145 ALA A C 1
ATOM 1198 O O . ALA A 1 145 ? -7.968 -7.502 4.325 1.00 97.50 145 ALA A O 1
ATOM 1199 N N . VAL A 1 146 ? -6.909 -6.584 2.571 1.00 97.31 146 VAL A N 1
ATOM 1200 C CA . VAL A 1 146 ? -8.117 -6.411 1.744 1.00 97.31 146 VAL A CA 1
ATOM 1201 C C . VAL A 1 146 ? -8.790 -7.752 1.436 1.00 97.31 146 VAL A C 1
ATOM 1203 O O . VAL A 1 146 ? -10.015 -7.827 1.402 1.00 97.31 146 VAL A O 1
ATOM 1206 N N . LEU A 1 147 ? -8.014 -8.824 1.258 1.00 96.25 147 LEU A N 1
ATOM 1207 C CA . LEU A 1 147 ? -8.562 -10.162 1.010 1.00 96.25 147 LEU A CA 1
ATOM 1208 C C . LEU A 1 147 ? -9.218 -10.798 2.246 1.00 96.25 147 LEU A C 1
ATOM 1210 O O . LEU A 1 147 ? -10.149 -11.583 2.095 1.00 96.25 147 LEU A O 1
ATOM 1214 N N . HIS A 1 148 ? -8.740 -10.487 3.454 1.00 95.88 148 HIS A N 1
ATOM 1215 C CA . HIS A 1 148 ? -9.211 -11.128 4.693 1.00 95.88 148 HIS A CA 1
ATOM 1216 C C . HIS A 1 148 ? -10.264 -10.317 5.452 1.00 95.88 148 HIS A C 1
ATOM 1218 O O . HIS A 1 148 ? -10.949 -10.857 6.320 1.00 95.88 148 HIS A O 1
ATOM 1224 N N . ARG A 1 149 ? -10.382 -9.017 5.181 1.00 95.94 149 ARG A N 1
ATOM 1225 C CA . ARG A 1 149 ? -11.332 -8.144 5.868 1.00 95.94 149 ARG A CA 1
ATOM 1226 C C . ARG A 1 149 ? -12.746 -8.293 5.302 1.00 95.94 149 ARG A C 1
ATOM 1228 O O . ARG A 1 149 ? -12.968 -8.324 4.096 1.00 95.94 149 ARG A O 1
ATOM 1235 N N . GLU A 1 150 ? -13.721 -8.336 6.205 1.00 93.88 150 GLU A N 1
ATOM 1236 C CA . GLU A 1 150 ? -15.145 -8.484 5.875 1.00 93.88 150 GLU A CA 1
ATOM 1237 C C . GLU A 1 150 ? -15.711 -7.269 5.122 1.00 93.88 150 GLU A C 1
ATOM 1239 O O . GLU A 1 150 ? -16.488 -7.421 4.184 1.00 93.88 150 GLU A O 1
ATOM 1244 N N . ASP A 1 151 ? -15.290 -6.056 5.489 1.00 93.31 151 ASP A N 1
ATOM 1245 C CA . ASP A 1 151 ? -15.783 -4.789 4.930 1.00 93.31 151 ASP A CA 1
ATOM 1246 C C . ASP A 1 151 ? -15.201 -4.431 3.553 1.00 93.31 151 ASP A C 1
ATOM 1248 O O . ASP A 1 151 ? -15.635 -3.443 2.946 1.00 93.31 151 ASP A O 1
ATOM 1252 N N . THR A 1 152 ? -14.242 -5.228 3.073 1.00 93.88 152 THR A N 1
ATOM 1253 C CA . THR A 1 152 ? -13.602 -5.130 1.752 1.00 93.88 152 THR A CA 1
ATOM 1254 C C . THR A 1 152 ? -13.880 -6.338 0.862 1.00 93.88 152 THR A C 1
ATOM 1256 O O . THR A 1 152 ? -13.290 -6.464 -0.213 1.00 93.88 152 THR A O 1
ATOM 1259 N N . LYS A 1 153 ? -14.795 -7.226 1.265 1.00 92.56 153 LYS A N 1
ATOM 1260 C CA . LYS A 1 153 ? -15.224 -8.344 0.421 1.00 92.56 153 LYS A CA 1
ATOM 1261 C C . LYS A 1 153 ? -15.760 -7.839 -0.917 1.00 92.56 153 LYS A C 1
ATOM 1263 O O . LYS A 1 153 ? -16.542 -6.895 -0.981 1.00 92.56 153 LYS A O 1
ATOM 1268 N N . GLY A 1 154 ? -15.318 -8.487 -1.991 1.00 91.31 154 GLY A N 1
ATOM 1269 C CA . GLY A 1 154 ? -15.678 -8.131 -3.363 1.00 91.31 154 GLY A CA 1
ATOM 1270 C C . GLY A 1 154 ? -14.813 -7.038 -3.995 1.00 91.31 154 GLY A C 1
ATOM 1271 O O . GLY A 1 154 ? -14.893 -6.868 -5.209 1.00 91.31 154 GLY A O 1
ATOM 1272 N N . VAL A 1 155 ? -13.960 -6.338 -3.233 1.00 94.12 155 VAL A N 1
ATOM 1273 C CA . VAL A 1 155 ? -12.996 -5.383 -3.805 1.00 94.12 155 VAL A CA 1
ATOM 1274 C C . VAL A 1 155 ? -12.071 -6.111 -4.777 1.00 94.12 155 VAL A C 1
ATOM 1276 O O . VAL A 1 155 ? -11.466 -7.132 -4.447 1.00 94.12 155 VAL A O 1
ATOM 1279 N N . VAL A 1 156 ? -11.920 -5.546 -5.972 1.00 93.94 156 VAL A N 1
ATOM 1280 C CA . VAL A 1 156 ? -11.032 -6.080 -7.004 1.00 93.94 156 VAL A CA 1
ATOM 1281 C C . VAL A 1 156 ? -9.661 -5.434 -6.859 1.00 93.94 156 VAL A C 1
ATOM 1283 O O . VAL A 1 156 ? -9.507 -4.223 -7.027 1.00 93.94 156 VAL A O 1
ATOM 1286 N N . LEU A 1 157 ? -8.657 -6.247 -6.545 1.00 95.19 157 LEU A N 1
ATOM 1287 C CA . LEU A 1 157 ? -7.271 -5.801 -6.457 1.00 95.19 157 LEU A CA 1
ATOM 1288 C C . LEU A 1 157 ? -6.629 -5.734 -7.851 1.00 95.19 157 LEU A C 1
ATOM 1290 O O . LEU A 1 157 ? -6.954 -6.562 -8.707 1.00 95.19 157 LEU A O 1
ATOM 1294 N N . PRO A 1 158 ? -5.712 -4.777 -8.093 1.00 95.62 158 PRO A N 1
ATOM 1295 C CA . PRO A 1 158 ? -4.971 -4.752 -9.339 1.00 95.62 158 PRO A CA 1
ATOM 1296 C C . PRO A 1 158 ? -4.037 -5.967 -9.405 1.00 95.62 158 PRO A C 1
ATOM 1298 O O . PRO A 1 158 ? -3.531 -6.426 -8.375 1.00 95.62 158 PRO A O 1
ATOM 1301 N N . PRO A 1 159 ? -3.792 -6.506 -10.604 1.00 94.25 159 PRO A N 1
ATOM 1302 C CA . PRO A 1 159 ? -2.902 -7.639 -10.755 1.00 94.25 159 PRO A CA 1
ATOM 1303 C C . PRO A 1 159 ? -1.465 -7.271 -10.371 1.00 94.25 159 PRO A C 1
ATOM 1305 O O . PRO A 1 159 ? -0.984 -6.160 -10.608 1.00 94.25 159 PRO A O 1
ATOM 1308 N N . SER A 1 160 ? -0.736 -8.235 -9.811 1.00 92.38 160 SER A N 1
ATOM 1309 C CA . SER A 1 160 ? 0.616 -8.004 -9.289 1.00 92.38 160 SER A CA 1
ATOM 1310 C C . SER A 1 160 ? 1.616 -7.529 -10.348 1.00 92.38 160 SER A C 1
ATOM 1312 O O . SER A 1 160 ? 2.509 -6.751 -10.019 1.00 92.38 160 SER A O 1
ATOM 1314 N N . TYR A 1 161 ? 1.444 -7.932 -11.611 1.00 94.00 161 TYR A N 1
ATOM 1315 C CA . TYR A 1 161 ? 2.295 -7.507 -12.728 1.00 94.00 161 TYR A CA 1
ATOM 1316 C C . TYR A 1 161 ? 2.102 -6.034 -13.134 1.00 94.00 161 TYR A C 1
ATOM 1318 O O . TYR A 1 161 ? 2.994 -5.462 -13.755 1.00 94.00 161 TYR A O 1
ATOM 1326 N N . GLU A 1 162 ? 0.986 -5.393 -12.765 1.00 93.50 162 GLU A N 1
ATOM 1327 C CA . GLU A 1 162 ? 0.784 -3.946 -12.960 1.00 93.50 162 GLU A CA 1
ATOM 1328 C C . GLU A 1 162 ? 1.406 -3.123 -11.826 1.00 93.50 162 GLU A C 1
ATOM 1330 O O . GLU A 1 162 ? 1.874 -2.006 -12.048 1.00 93.50 162 GLU A O 1
ATOM 1335 N N . ILE A 1 163 ? 1.432 -3.675 -10.609 1.00 93.31 163 ILE A N 1
ATOM 1336 C CA . ILE A 1 163 ? 1.977 -2.998 -9.426 1.00 93.31 163 ILE A CA 1
ATOM 1337 C C . ILE A 1 163 ? 3.511 -3.116 -9.388 1.00 93.31 163 ILE A C 1
ATOM 1339 O O . ILE A 1 163 ? 4.195 -2.123 -9.143 1.00 93.31 163 ILE A O 1
ATOM 1343 N N . TYR A 1 164 ? 4.043 -4.320 -9.641 1.00 90.25 164 TYR A N 1
ATOM 1344 C CA . TYR A 1 164 ? 5.472 -4.662 -9.584 1.00 90.25 164 TYR A CA 1
ATOM 1345 C C . TYR A 1 164 ? 5.962 -5.276 -10.903 1.00 90.25 164 TYR A C 1
ATOM 1347 O O . TYR A 1 164 ? 6.316 -6.457 -10.939 1.00 90.25 164 TYR A O 1
ATOM 1355 N N . PRO A 1 165 ? 6.030 -4.502 -12.000 1.00 92.69 165 PRO A N 1
ATOM 1356 C CA . PRO A 1 165 ? 6.410 -5.038 -13.308 1.00 92.69 165 PRO A CA 1
ATOM 1357 C C . PRO A 1 165 ? 7.807 -5.675 -13.311 1.00 92.69 165 PRO A C 1
ATOM 1359 O O . PRO A 1 165 ? 8.025 -6.661 -14.007 1.00 92.69 165 PRO A O 1
ATOM 1362 N N . HIS A 1 166 ? 8.734 -5.186 -12.479 1.00 91.31 166 HIS A N 1
ATOM 1363 C CA . HIS A 1 166 ? 10.096 -5.721 -12.341 1.00 91.31 166 HIS A CA 1
ATOM 1364 C C . HIS A 1 166 ? 10.176 -7.203 -11.963 1.00 91.31 166 HIS A C 1
ATOM 1366 O O . HIS A 1 166 ? 11.217 -7.810 -12.183 1.00 91.31 166 HIS A O 1
ATOM 1372 N N . LEU A 1 167 ? 9.118 -7.779 -11.383 1.00 90.69 167 LEU A N 1
ATOM 1373 C CA . LEU A 1 167 ? 9.078 -9.199 -11.011 1.00 90.69 167 LEU A CA 1
ATOM 1374 C C . LEU A 1 167 ? 8.528 -10.107 -12.119 1.00 90.69 167 LEU A C 1
ATOM 1376 O O . LEU A 1 167 ? 8.659 -11.322 -12.019 1.00 90.69 167 LEU A O 1
ATOM 1380 N N . TYR A 1 168 ? 7.898 -9.536 -13.148 1.00 93.19 168 TYR A N 1
ATOM 1381 C CA . TYR A 1 168 ? 7.158 -10.285 -14.173 1.00 93.19 168 TYR A CA 1
ATOM 1382 C C . TYR A 1 168 ? 7.644 -10.002 -15.598 1.00 93.19 168 TYR A C 1
ATOM 1384 O O . TYR A 1 168 ? 7.179 -10.640 -16.540 1.00 93.19 168 TYR A O 1
ATOM 1392 N N . VAL A 1 169 ? 8.540 -9.028 -15.771 1.00 93.19 169 VAL A N 1
ATOM 1393 C CA . VAL A 1 169 ? 8.974 -8.526 -17.075 1.00 93.19 169 VAL A CA 1
ATOM 1394 C C . VAL A 1 169 ? 10.497 -8.539 -17.166 1.00 93.19 169 VAL A C 1
ATOM 1396 O O . VAL A 1 169 ? 11.187 -8.092 -16.251 1.00 93.19 169 VAL A O 1
ATOM 1399 N N . ASN A 1 170 ? 11.018 -9.005 -18.303 1.00 92.62 170 ASN A N 1
ATOM 1400 C CA . ASN A 1 170 ? 12.455 -9.069 -18.563 1.00 92.62 170 ASN A CA 1
ATOM 1401 C C . ASN A 1 170 ? 13.118 -7.684 -18.517 1.00 92.62 170 ASN A C 1
ATOM 1403 O O . ASN A 1 170 ? 12.558 -6.683 -18.978 1.00 92.62 170 ASN A O 1
ATOM 1407 N N . SER A 1 171 ? 14.367 -7.643 -18.049 1.00 92.75 171 SER A N 1
ATOM 1408 C CA . SER A 1 171 ? 15.142 -6.405 -17.899 1.00 92.75 171 SER A CA 1
ATOM 1409 C C . SER A 1 171 ? 15.258 -5.596 -19.196 1.00 92.75 171 SER A C 1
ATOM 1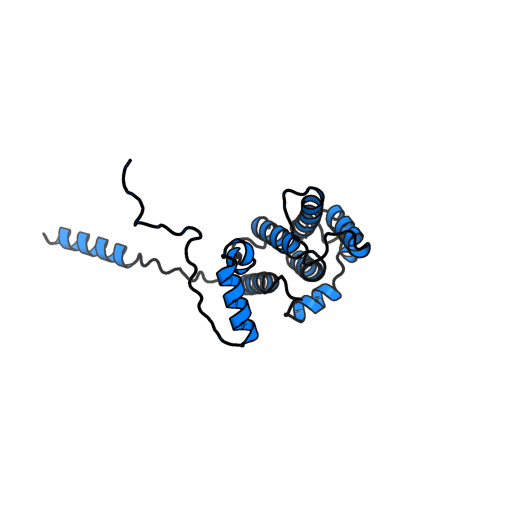411 O O . SER A 1 171 ? 15.223 -4.370 -19.154 1.00 92.75 171 SER A O 1
ATOM 1413 N N . GLU A 1 172 ? 15.340 -6.251 -20.358 1.00 92.00 172 GLU A N 1
ATOM 1414 C CA . GLU A 1 172 ? 15.388 -5.581 -21.668 1.00 92.00 172 GLU A CA 1
ATOM 1415 C C . GLU A 1 172 ? 14.140 -4.732 -21.937 1.00 92.00 172 GLU A C 1
ATOM 1417 O O . GLU A 1 172 ? 14.237 -3.582 -22.375 1.00 92.00 172 GLU A O 1
ATOM 1422 N N . VAL A 1 173 ? 12.967 -5.277 -21.612 1.00 94.31 173 VAL A N 1
ATOM 1423 C CA . VAL A 1 173 ? 11.679 -4.601 -21.775 1.00 94.31 173 VAL A CA 1
ATOM 1424 C C . VAL A 1 173 ? 11.558 -3.449 -20.778 1.00 94.31 173 VAL A C 1
ATOM 1426 O O . VAL A 1 173 ? 11.136 -2.356 -21.158 1.00 94.31 173 VAL A O 1
ATOM 1429 N N . ILE A 1 174 ? 12.004 -3.644 -19.531 1.00 94.31 174 ILE A N 1
ATOM 1430 C CA . ILE A 1 174 ? 12.064 -2.575 -18.521 1.00 94.31 174 ILE A CA 1
ATOM 1431 C C . ILE A 1 174 ? 12.980 -1.431 -18.986 1.00 94.31 174 ILE A C 1
ATOM 1433 O O . ILE A 1 174 ? 12.592 -0.263 -18.930 1.00 9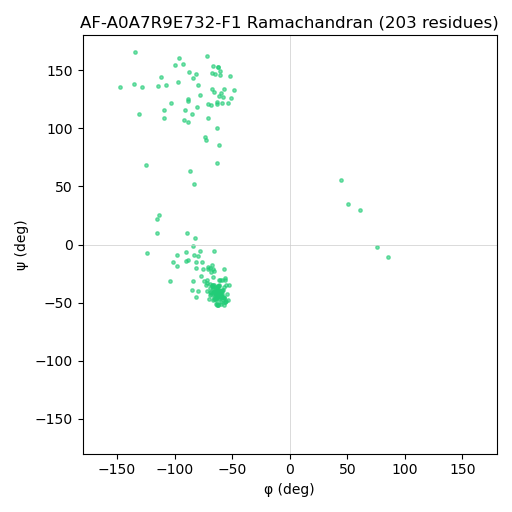4.31 174 ILE A O 1
ATOM 1437 N N . HIS A 1 175 ? 14.168 -1.739 -19.512 1.00 94.88 175 HIS A N 1
ATOM 1438 C CA . HIS A 1 175 ? 15.088 -0.730 -20.042 1.00 94.88 175 HIS A CA 1
ATOM 1439 C C . HIS A 1 175 ? 14.505 0.016 -21.248 1.00 94.88 175 HIS A C 1
ATOM 1441 O O . HIS A 1 175 ? 14.672 1.233 -21.358 1.00 94.88 175 HIS A O 1
ATOM 1447 N N . ALA A 1 176 ? 13.804 -0.677 -22.147 1.00 94.69 176 ALA A N 1
ATOM 1448 C CA . ALA A 1 176 ? 13.110 -0.041 -23.263 1.00 94.69 176 ALA A CA 1
ATOM 1449 C C . ALA A 1 176 ? 11.997 0.905 -22.775 1.00 94.69 176 ALA A C 1
ATOM 1451 O O . ALA A 1 176 ? 11.905 2.038 -23.253 1.00 94.69 176 ALA A O 1
ATOM 1452 N N . ALA A 1 177 ? 11.220 0.496 -21.767 1.00 94.62 177 ALA A N 1
ATOM 1453 C CA . ALA A 1 177 ? 10.213 1.346 -21.135 1.00 94.62 177 ALA A CA 1
ATOM 1454 C C . ALA A 1 177 ? 10.838 2.593 -20.478 1.00 94.62 177 ALA A C 1
ATOM 1456 O O . ALA A 1 177 ? 10.301 3.694 -20.605 1.00 94.62 177 ALA A O 1
ATOM 1457 N N . TYR A 1 178 ? 12.004 2.461 -19.835 1.00 94.75 178 TYR A N 1
ATOM 1458 C CA . TYR A 1 178 ? 12.747 3.606 -19.299 1.00 94.75 178 TYR A CA 1
ATOM 1459 C C . TYR A 1 178 ? 13.217 4.567 -20.389 1.00 94.75 178 TYR A C 1
ATOM 1461 O O . TYR A 1 178 ? 13.019 5.774 -20.250 1.00 94.75 178 TYR A O 1
ATOM 1469 N N . LYS A 1 179 ? 13.761 4.061 -21.503 1.00 96.75 179 LYS A N 1
ATOM 1470 C CA . LYS A 1 179 ? 14.146 4.900 -22.651 1.00 96.75 179 LYS A CA 1
ATOM 1471 C C . LYS A 1 179 ? 12.949 5.673 -23.209 1.00 96.75 179 LYS A C 1
ATOM 1473 O O . LYS A 1 179 ? 13.058 6.879 -23.421 1.00 96.75 179 LYS A O 1
ATOM 1478 N N . ALA A 1 180 ? 11.806 5.011 -23.387 1.00 95.62 180 ALA A N 1
ATOM 1479 C CA . ALA A 1 180 ? 10.569 5.655 -23.826 1.00 95.62 180 ALA A CA 1
ATOM 1480 C C . ALA A 1 180 ? 10.117 6.741 -22.836 1.00 95.62 180 ALA A C 1
ATOM 1482 O O . ALA A 1 180 ? 9.800 7.865 -23.228 1.00 95.62 180 ALA A O 1
ATOM 1483 N N . LYS A 1 181 ? 10.191 6.454 -21.528 1.00 94.00 181 LYS A N 1
ATOM 1484 C CA . LYS A 1 181 ? 9.855 7.424 -20.484 1.00 94.00 181 LYS A CA 1
ATOM 1485 C C . LYS A 1 181 ? 10.768 8.653 -20.498 1.00 94.00 181 LYS A C 1
ATOM 1487 O O . LYS A 1 181 ? 10.263 9.759 -20.316 1.00 94.00 181 LYS A O 1
ATOM 1492 N N . MET A 1 182 ? 12.071 8.473 -20.724 1.00 95.94 182 MET A N 1
ATOM 1493 C CA . MET A 1 182 ? 13.041 9.570 -20.845 1.00 95.94 182 MET A CA 1
ATOM 1494 C C . MET A 1 182 ? 12.786 10.437 -22.084 1.00 95.94 182 MET A C 1
ATOM 1496 O O . MET A 1 182 ? 12.954 11.649 -22.013 1.00 95.94 182 MET A O 1
ATOM 1500 N N . ARG A 1 183 ? 12.336 9.833 -23.192 1.00 96.56 183 ARG A N 1
ATOM 1501 C CA . ARG A 1 183 ? 11.953 10.536 -24.431 1.00 96.56 183 ARG A CA 1
ATOM 1502 C C . ARG A 1 183 ? 10.557 11.158 -24.390 1.00 96.56 183 ARG A C 1
ATOM 1504 O O . ARG A 1 183 ? 10.225 11.936 -25.269 1.00 96.56 183 ARG A O 1
ATOM 1511 N N . GLN A 1 184 ? 9.763 10.838 -23.365 1.00 95.31 184 GLN A N 1
ATOM 1512 C CA . GLN A 1 184 ? 8.356 11.237 -23.238 1.00 95.31 184 GLN A CA 1
ATOM 1513 C C . GLN A 1 184 ? 7.459 10.705 -24.370 1.00 95.31 184 GLN A C 1
ATOM 1515 O O . GLN A 1 184 ? 6.434 11.299 -24.691 1.00 95.31 184 GLN A O 1
ATOM 1520 N N . GLU A 1 185 ? 7.808 9.545 -24.925 1.00 95.00 185 GLU A N 1
ATOM 1521 C CA . GLU A 1 185 ? 7.082 8.909 -26.027 1.00 95.00 185 GLU A CA 1
ATOM 1522 C C . GLU A 1 185 ? 6.313 7.674 -25.528 1.00 95.00 185 GLU A C 1
ATOM 1524 O O . GLU A 1 185 ? 6.858 6.887 -24.743 1.00 95.00 185 GLU A O 1
ATOM 1529 N N . PRO A 1 186 ? 5.054 7.461 -25.955 1.00 93.38 186 PRO A N 1
ATOM 1530 C CA . PRO A 1 186 ? 4.357 6.211 -25.687 1.00 93.38 186 PRO A CA 1
ATOM 1531 C C . PRO A 1 186 ? 5.030 5.068 -26.458 1.00 93.38 186 PRO A C 1
ATOM 1533 O O . PRO A 1 186 ? 5.311 5.190 -27.647 1.00 93.38 186 PRO A O 1
ATOM 1536 N N . ALA A 1 187 ? 5.262 3.938 -25.790 1.00 91.06 187 ALA A N 1
ATOM 1537 C CA . ALA A 1 187 ? 5.881 2.768 -26.402 1.00 91.06 187 ALA A CA 1
ATOM 1538 C C . ALA A 1 187 ? 5.138 1.487 -26.020 1.00 91.06 187 ALA A C 1
ATOM 1540 O O . ALA A 1 187 ? 4.778 1.285 -24.861 1.00 91.06 187 ALA A O 1
ATOM 1541 N N . VAL A 1 188 ? 4.964 0.602 -27.001 1.00 93.06 188 VAL A N 1
ATOM 1542 C CA . VAL A 1 188 ? 4.527 -0.780 -26.794 1.00 93.06 188 VAL A CA 1
ATOM 1543 C C . VAL A 1 188 ? 5.724 -1.671 -27.083 1.00 93.06 188 VAL A C 1
ATOM 1545 O O . VAL A 1 188 ? 6.156 -1.791 -28.228 1.00 93.06 188 VAL A O 1
ATOM 1548 N N . VAL A 1 189 ? 6.282 -2.272 -26.037 1.00 90.88 189 VAL A N 1
ATOM 1549 C CA . VAL A 1 189 ? 7.457 -3.140 -26.144 1.00 90.88 189 VAL A CA 1
ATOM 1550 C C . VAL A 1 189 ? 6.993 -4.586 -26.056 1.00 90.88 189 VAL A C 1
ATOM 1552 O O . VAL A 1 189 ? 6.359 -4.980 -25.079 1.00 90.88 189 VAL A O 1
ATOM 1555 N N . ARG A 1 190 ? 7.288 -5.381 -27.086 1.00 89.44 190 ARG A N 1
ATOM 1556 C CA . ARG A 1 190 ? 6.987 -6.816 -27.079 1.00 89.44 190 ARG A CA 1
ATOM 1557 C C . ARG A 1 190 ? 8.030 -7.545 -26.237 1.00 89.44 190 ARG A C 1
ATOM 1559 O O . ARG A 1 190 ? 9.224 -7.352 -26.444 1.00 89.44 190 ARG A O 1
ATOM 1566 N N . MET A 1 191 ? 7.571 -8.367 -25.298 1.00 88.06 191 MET A N 1
ATOM 1567 C CA . MET A 1 191 ? 8.438 -9.242 -24.516 1.00 88.06 191 MET A CA 1
ATOM 1568 C C . MET A 1 191 ? 8.612 -10.570 -25.248 1.00 88.06 191 MET A C 1
ATOM 1570 O O . MET A 1 191 ? 7.622 -11.223 -25.569 1.00 88.06 191 MET A O 1
ATOM 1574 N N . ASN A 1 192 ? 9.862 -10.959 -25.484 1.00 86.50 192 ASN A N 1
ATOM 1575 C CA . ASN A 1 192 ? 10.213 -12.290 -25.972 1.00 86.50 192 ASN A CA 1
ATOM 1576 C C . ASN A 1 192 ? 10.603 -13.196 -24.797 1.00 86.50 192 ASN A C 1
ATOM 1578 O O . ASN A 1 192 ? 10.931 -12.711 -23.710 1.00 86.50 192 ASN A O 1
ATOM 1582 N N . PHE A 1 193 ? 10.558 -14.511 -25.018 1.00 84.06 193 PHE A N 1
ATOM 1583 C CA . PHE A 1 193 ? 11.023 -15.490 -24.038 1.00 84.06 193 PHE A CA 1
ATOM 1584 C C . PHE A 1 193 ? 12.521 -15.323 -23.763 1.00 84.06 193 PHE A C 1
ATOM 1586 O O . PHE A 1 193 ? 13.268 -14.829 -24.604 1.00 84.06 193 PHE A O 1
ATOM 1593 N N . THR A 1 194 ? 12.943 -15.709 -22.561 1.00 80.06 194 THR A N 1
ATOM 1594 C CA . THR A 1 194 ? 14.333 -15.569 -22.103 1.00 80.06 194 THR A CA 1
ATOM 1595 C C . THR A 1 194 ? 15.312 -16.450 -22.872 1.00 80.06 194 THR A C 1
ATOM 1597 O O . THR A 1 194 ? 16.483 -16.102 -22.977 1.00 80.06 194 THR A O 1
ATOM 1600 N N . GLU A 1 195 ? 14.853 -17.582 -23.400 1.00 76.06 195 GLU A N 1
ATOM 1601 C CA . GLU A 1 195 ? 15.686 -18.525 -24.142 1.00 76.06 195 GLU A CA 1
ATOM 1602 C C . GLU A 1 195 ? 15.574 -18.307 -25.651 1.00 76.06 195 GLU A C 1
ATOM 1604 O O . GLU A 1 195 ? 14.489 -18.081 -26.195 1.00 76.06 195 GLU A O 1
ATOM 1609 N N . ILE A 1 196 ? 16.714 -18.418 -26.332 1.00 74.00 196 ILE A N 1
ATOM 1610 C CA . ILE A 1 196 ? 16.789 -18.454 -27.789 1.00 74.00 196 ILE A CA 1
ATOM 1611 C C . ILE A 1 196 ? 16.731 -19.924 -28.197 1.00 74.00 196 ILE A C 1
ATOM 1613 O O . ILE A 1 196 ? 17.701 -20.664 -28.028 1.00 74.00 196 ILE A O 1
ATOM 1617 N N . TRP A 1 197 ? 15.600 -20.355 -28.747 1.00 65.88 197 TRP A N 1
ATOM 1618 C CA . TRP A 1 197 ? 15.508 -21.660 -29.395 1.00 65.88 197 TRP A CA 1
ATOM 1619 C C . TRP A 1 197 ? 16.238 -21.591 -30.741 1.00 65.88 197 TRP A C 1
ATOM 1621 O O . TRP A 1 197 ? 15.654 -21.207 -31.753 1.00 65.88 197 TRP A O 1
ATOM 1631 N N . ASN A 1 198 ? 17.525 -21.945 -30.757 1.00 60.12 198 ASN A N 1
ATOM 1632 C CA . ASN A 1 198 ? 18.252 -22.190 -32.002 1.00 60.12 198 ASN A CA 1
ATOM 1633 C C . ASN A 1 198 ? 17.774 -23.525 -32.582 1.00 60.12 198 ASN A C 1
ATOM 1635 O O . ASN A 1 198 ? 18.320 -24.583 -32.271 1.00 60.12 198 ASN A O 1
ATOM 1639 N N . LEU A 1 199 ? 16.740 -23.472 -33.422 1.00 60.44 199 LEU A N 1
ATOM 1640 C CA . LEU A 1 199 ? 16.201 -24.643 -34.123 1.00 60.44 199 LEU A CA 1
ATOM 1641 C C . LEU A 1 199 ? 17.192 -25.253 -35.137 1.00 60.44 199 LEU A C 1
ATOM 1643 O O . LEU A 1 199 ? 16.936 -26.341 -35.642 1.00 60.44 199 LEU A O 1
ATOM 1647 N N . ASP A 1 200 ? 18.345 -24.620 -35.366 1.00 57.97 200 ASP A N 1
ATOM 1648 C CA . ASP A 1 200 ? 19.332 -25.045 -36.365 1.00 57.97 200 ASP A CA 1
ATOM 1649 C C . ASP A 1 200 ? 20.398 -26.034 -35.845 1.00 57.97 200 ASP A C 1
ATOM 1651 O O . ASP A 1 200 ? 21.168 -26.561 -36.641 1.00 57.97 200 ASP A O 1
ATOM 1655 N N . ASN A 1 201 ? 20.445 -26.340 -34.539 1.00 49.41 201 ASN A N 1
ATOM 1656 C CA . ASN A 1 201 ? 21.478 -27.220 -33.952 1.00 49.41 201 ASN A CA 1
ATOM 1657 C C . ASN A 1 201 ? 20.954 -28.539 -33.356 1.00 49.41 201 ASN A C 1
ATOM 1659 O O . ASN A 1 201 ? 21.641 -29.174 -32.559 1.00 49.41 201 ASN A O 1
ATOM 1663 N N . THR A 1 202 ? 19.778 -29.014 -33.774 1.00 49.59 202 THR A N 1
ATOM 1664 C CA . THR A 1 202 ? 19.394 -30.422 -33.546 1.00 49.59 202 THR A CA 1
ATOM 1665 C C . THR A 1 202 ? 19.914 -31.306 -34.679 1.00 49.59 202 THR A C 1
ATOM 1667 O O . THR A 1 202 ? 19.154 -31.928 -35.414 1.00 49.59 202 THR A O 1
ATOM 1670 N N . VAL A 1 203 ? 21.242 -31.376 -34.824 1.00 43.66 203 VAL A N 1
ATOM 1671 C CA . VAL A 1 203 ? 21.856 -32.519 -35.508 1.00 43.66 203 VAL A CA 1
ATOM 1672 C C . VAL A 1 203 ? 22.017 -33.601 -34.453 1.00 43.66 203 VAL A C 1
ATOM 1674 O O . VAL A 1 203 ? 22.756 -33.436 -33.486 1.00 43.66 203 VAL A O 1
ATOM 1677 N N . LEU A 1 204 ? 21.252 -34.673 -34.627 1.00 41.94 204 LEU A N 1
ATOM 1678 C CA . LEU A 1 204 ? 21.373 -35.911 -33.872 1.00 41.94 204 LEU A CA 1
ATOM 1679 C C . LEU A 1 204 ? 22.831 -36.400 -33.894 1.00 41.94 204 LEU A C 1
ATOM 1681 O O . LEU A 1 204 ? 23.394 -36.605 -34.971 1.00 41.94 204 LEU A O 1
ATOM 1685 N N . SER A 1 205 ? 23.395 -36.640 -32.712 1.00 38.38 205 SER A N 1
ATOM 1686 C CA . SER A 1 205 ? 24.498 -37.576 -32.484 1.00 38.38 205 SER A CA 1
ATOM 1687 C C . SER A 1 205 ? 24.213 -38.364 -31.218 1.00 38.38 205 SER A C 1
ATOM 1689 O O . SER A 1 205 ? 24.056 -37.690 -30.172 1.00 38.38 205 SER A O 1
#

Sequence (205 aa):
MRWVLALVCATLCHLAAAKSTRGEVPADKDFLIKQKEILRLFNKVHEPNRFKEQVEIGKIYEPSNNLNRYKNPAPVKKLVRLCTNNSLLPRGKIFTLFNDKHRNEMVLLFESFLFSQDWETFYKTACWARDRINEGQFIYALTVAVLHREDTKGVVLPPSYEIYPHLYVNSEVIHAAYKAKMRQEPAVVRMNFTEIWNLDNTVLS

Foldseek 3Di:
DVVVVVVVVVVVVVVVVPPPDVDPDDDDPVLVVLLVLLQQLLPPLLDARPDVVLLVLLVVDDLVVVLVQFQHSVLSVVLSVCLVVVNADDAPDDADCPDPRSVSSLVSLLNCLQRRNDPVSNSSSLSNCSRRHHSVSSVVSSVVSLVPHPVNPPRDDDDPCVSCVVVVADPVQVVVVVVCVVVVHDDDDDGDDPDDPPVPPPPDD

Nearest PDB structures (foldseek):
  6l8s-assembly1_A  TM=9.794E-01  e=4.850E-11  Panulirus japonicus
  6l8s-assembly1_B-2  TM=9.782E-01  e=5.943E-11  Panulirus japonicus
  6l8s-assembly1_C  TM=9.809E-01  e=1.210E-10  Panulirus japonicus
  7ze1-assembly1_A  TM=9.581E-01  e=4.382E-11  Tribolium castaneum
  8cad-assembly1_C  TM=9.711E-01  e=1.817E-10  Galleria mellonella

Mean predicted aligned error: 9.43 Å

Secondary structure (DSSP, 8-state):
-HHHHHHHHHHHHHHHT-----------HHHHHHHHHHHHHHTTTTSPP--HHHHHHHHH--GGG-GGGBS--HHHHHHHHHHHTT-SPPTTSPP-TTSHHHHHHHHHHHHHHHTBSSHHHHHHHHHHHHHHS-HHHHHHHHHHHHHH-GGGTT--PPPHHHH-GGGTS-HHHHHHHHHHHHHT----PPPPPSS---GGG----

Radius of gyration: 24.19 Å; Cα contacts (8 Å, |Δi|>4): 185; chains: 1; bounding box: 68×53×58 Å

Organism: NCBI:txid170555